Protein AF-A0A6A9UZ04-F1 (afdb_monomer_lite)

Organism: NCBI:txid2656650

Foldseek 3Di:
DDDVVNLVVLLVVLQVLQQVLAFDFQPQDFFDDDDLLCLLVLLLCVCVCVVRVQVSVLVVSQVSSQVPGDPQKGWDAPVVDPQRIAIDGPVDPGAQATEREAEAALLDPARQDFLFFDLVVCVPHNYKYKYFYWAALLNRGGTITTNGIDIGGSNLLNLLLLVLFPDPPQKAKAADDPPVVPDPVPGDRGIWMKGFDCVQADVVVVVVRVVVSVPDPDDDRRNDPVNNVVNVVSVVHGPIDTDPSRRRSRRSPRPRSVVVSVVQQQDDRLRRGSVVVSQLSVLCVDPDPVSNVVSSVVSSVSVVVVCVVDDDPPPPDPDPDDD

Secondary structure (DSSP, 8-state):
---HHHHHHHHHHHHHHHHTTTT-B-TT--B----GGGHHHHHHHGGGGHHHHHHHHHHHHHHHHHHTPPTT-EEEE-TTSSSSEEEE-TT-S---EEEEEEEEETTSSS---B--B-HHHHTT-EEEEEEEEEEETTSSSBSEEEEEEEEEEHHHHHHHHHHHH-BTTTEEEEPPP--TTS-GGG---B-EEEEE-GGGS-HHHHHHHHHHHHT-S----TTSHHHHHHHHHHHHHS-EEE-TTTTBGGGS--HHHHHHHHHHHHSEETTEEHHHHHHHHHHHTSS-HHHHHHHHHHHHHHHHHHHHHS-------------

Sequence (323 aa):
MPTNDDYLAELARASEVLQDLAGEDVDAIDVKSVETEEAPFLAKIVSKLSPMVGNLMEQRVVSILDEEAEDGFSWHRQDPGFPDAILKHPDATGTHTGYEIKAWYVLSTEITGRFKESQHLLADKNINVVIVAWCMSHMIFGKPKILGVLTVSGQELAASRDSHYHNPPEYLIVEPQDTSARTANLQQSNVNGYKLQEADSDAALLARIRAEHAALTSRPDPYSAAAQAEALDLMNRLVYRLDTNFAKIDRVVNADVEAFKSQILSSTYLGKTISQWKTLFADLNGSNEAKRQRAEAVIKDLYGNMLVEEPRTAVSAESEGAL

Radius of gyration: 23.76 Å; chains: 1; bounding box: 46×64×83 Å

pLDDT: mean 89.87, std 11.79, range [35.44, 98.31]

Structure (mmCIF, N/CA/C/O backbone):
data_AF-A0A6A9UZ04-F1
#
_entry.id   AF-A0A6A9UZ04-F1
#
loop_
_atom_site.group_PDB
_atom_site.id
_atom_site.type_symbol
_atom_site.label_atom_id
_atom_site.label_alt_id
_atom_site.label_comp_id
_atom_site.label_asym_id
_atom_site.label_entity_id
_atom_site.label_seq_id
_atom_site.pdbx_PDB_ins_code
_atom_site.Cartn_x
_atom_site.Cartn_y
_atom_site.Cartn_z
_atom_site.occupancy
_atom_site.B_iso_or_equiv
_atom_site.auth_seq_id
_atom_site.auth_comp_id
_atom_site.auth_asym_id
_atom_site.auth_atom_id
_atom_site.pdbx_PDB_model_num
ATOM 1 N N . MET A 1 1 ? -1.764 -34.308 0.658 1.00 80.81 1 MET A N 1
ATOM 2 C CA . MET A 1 1 ? -1.139 -33.340 -0.277 1.00 80.81 1 MET A CA 1
ATOM 3 C C . MET A 1 1 ? -2.248 -32.538 -0.942 1.00 80.81 1 MET A C 1
ATOM 5 O O . MET A 1 1 ? -2.904 -33.095 -1.819 1.00 80.81 1 MET A O 1
ATOM 9 N N . PRO A 1 2 ? -2.500 -31.303 -0.482 1.00 87.06 2 PRO A N 1
ATOM 10 C CA . PRO A 1 2 ? -3.496 -30.414 -1.078 1.00 87.06 2 PRO A CA 1
ATOM 11 C C . PRO A 1 2 ? -3.123 -30.047 -2.519 1.00 87.06 2 PRO A C 1
ATOM 13 O O . PRO A 1 2 ? -1.945 -29.998 -2.887 1.00 87.06 2 PRO A O 1
ATOM 16 N N . THR A 1 3 ? -4.139 -29.813 -3.336 1.00 91.12 3 THR A N 1
ATOM 17 C CA . THR A 1 3 ? -4.045 -29.298 -4.702 1.00 91.12 3 THR A CA 1
ATOM 18 C C . THR A 1 3 ? -3.977 -27.769 -4.700 1.00 91.12 3 THR A C 1
ATOM 20 O O . THR A 1 3 ? -4.246 -27.125 -3.688 1.00 91.12 3 THR A O 1
ATOM 23 N N . ASN A 1 4 ? -3.630 -27.158 -5.838 1.00 90.69 4 ASN A N 1
ATOM 24 C CA . ASN A 1 4 ? -3.687 -25.698 -5.969 1.00 90.69 4 ASN A CA 1
ATOM 25 C C . ASN A 1 4 ? -5.113 -25.156 -5.763 1.00 90.69 4 ASN A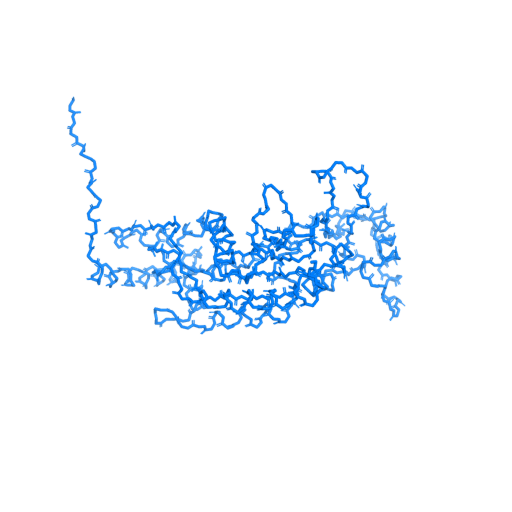 C 1
ATOM 27 O O . ASN A 1 4 ? -5.273 -24.077 -5.203 1.00 90.69 4 ASN A O 1
ATOM 31 N N . ASP A 1 5 ? -6.131 -25.919 -6.164 1.00 93.75 5 ASP A N 1
ATOM 32 C CA . ASP A 1 5 ? -7.533 -25.536 -5.985 1.00 93.75 5 ASP A CA 1
ATOM 33 C C . ASP A 1 5 ? -7.914 -25.501 -4.498 1.00 93.75 5 ASP A C 1
ATOM 35 O O . ASP A 1 5 ? -8.610 -24.580 -4.080 1.00 93.75 5 ASP A O 1
ATOM 39 N N . ASP A 1 6 ? -7.381 -26.420 -3.683 1.00 94.44 6 ASP A N 1
ATOM 40 C CA . ASP A 1 6 ? -7.583 -26.406 -2.225 1.00 94.44 6 ASP A CA 1
ATOM 41 C C . ASP A 1 6 ? -6.959 -25.148 -1.593 1.00 94.44 6 ASP A C 1
ATOM 43 O O . ASP A 1 6 ? -7.581 -24.479 -0.772 1.00 94.44 6 ASP A O 1
ATOM 47 N N . TYR A 1 7 ? -5.752 -24.760 -2.028 1.00 95.06 7 TYR A N 1
ATOM 48 C CA . TYR A 1 7 ? -5.120 -23.515 -1.573 1.00 95.06 7 TYR A CA 1
ATOM 49 C C . TYR A 1 7 ? -5.904 -22.264 -1.990 1.00 95.06 7 TYR A C 1
ATOM 51 O O . TYR A 1 7 ? -5.970 -21.305 -1.224 1.00 95.06 7 TYR A O 1
ATOM 59 N N . LEU A 1 8 ? -6.466 -22.245 -3.201 1.00 95.44 8 LEU A N 1
ATOM 60 C CA . LEU A 1 8 ? -7.282 -21.130 -3.684 1.00 95.44 8 LEU A CA 1
ATOM 61 C C . LEU A 1 8 ? -8.622 -21.042 -2.945 1.00 95.44 8 LEU A C 1
ATOM 63 O O . LEU A 1 8 ? -9.076 -19.935 -2.658 1.00 95.44 8 LEU A O 1
ATOM 67 N N . ALA A 1 9 ? -9.231 -22.183 -2.613 1.00 96.31 9 ALA A N 1
ATOM 68 C CA . ALA A 1 9 ? -10.453 -22.241 -1.820 1.00 96.31 9 ALA A CA 1
ATOM 69 C C . ALA A 1 9 ? -10.227 -21.676 -0.410 1.00 96.31 9 ALA A C 1
ATOM 71 O O . ALA A 1 9 ? -10.973 -20.798 0.024 1.00 96.31 9 ALA A O 1
ATOM 72 N N . GLU A 1 10 ? -9.151 -22.095 0.258 1.00 96.69 10 GLU A N 1
ATOM 73 C CA . GLU A 1 10 ? -8.787 -21.574 1.578 1.00 96.69 10 GLU A CA 1
ATOM 74 C C . GLU A 1 10 ? -8.412 -20.085 1.524 1.00 96.69 10 GLU A C 1
ATOM 76 O O . GLU A 1 10 ? -8.798 -19.314 2.399 1.00 96.69 10 GLU A O 1
ATOM 81 N N . LEU A 1 11 ? -7.726 -19.635 0.465 1.00 96.44 11 LEU A N 1
ATOM 82 C CA . LEU A 1 11 ? -7.449 -18.212 0.254 1.00 96.44 11 LEU A CA 1
ATOM 83 C C . LEU A 1 11 ? -8.751 -17.403 0.119 1.00 96.44 11 LEU A C 1
ATOM 85 O O . LEU A 1 11 ? -8.873 -16.346 0.736 1.00 96.44 11 LEU A O 1
ATOM 89 N N . ALA A 1 12 ? -9.728 -17.892 -0.650 1.00 96.00 12 ALA A N 1
ATOM 90 C CA . ALA A 1 12 ? -11.022 -17.233 -0.822 1.00 96.00 12 ALA A CA 1
ATOM 91 C C . ALA A 1 12 ? -11.810 -17.163 0.495 1.00 96.00 12 ALA A C 1
ATOM 93 O O . ALA A 1 12 ? -12.264 -16.085 0.873 1.00 96.00 12 ALA A O 1
ATOM 94 N N . ARG A 1 13 ? -11.886 -18.275 1.234 1.00 97.06 13 ARG A N 1
ATOM 95 C CA . ARG A 1 13 ? -12.528 -18.341 2.555 1.00 97.06 13 ARG A CA 1
ATOM 96 C C . ARG A 1 13 ? -11.872 -17.381 3.550 1.00 97.06 13 ARG A C 1
ATOM 98 O O . ARG A 1 13 ? -12.554 -16.610 4.217 1.00 97.06 13 ARG A O 1
ATOM 105 N N . ALA A 1 14 ? -10.541 -17.359 3.592 1.00 97.31 14 ALA A N 1
ATOM 106 C CA . ALA A 1 14 ? -9.785 -16.405 4.393 1.00 97.31 14 ALA A CA 1
ATOM 107 C C . ALA A 1 14 ? -10.096 -14.945 4.014 1.00 97.31 14 ALA A C 1
ATOM 109 O O . ALA A 1 14 ? -10.150 -14.085 4.887 1.00 97.31 14 ALA A O 1
ATOM 110 N N . SER A 1 15 ? -10.343 -14.642 2.733 1.00 96.88 15 SER A N 1
ATOM 111 C CA . SER A 1 15 ? -10.744 -13.290 2.320 1.00 96.88 15 SER A CA 1
ATOM 112 C C . SER A 1 15 ? -12.098 -12.882 2.909 1.00 96.88 15 SER A C 1
ATOM 114 O O . SER A 1 15 ? -12.247 -11.728 3.306 1.00 96.88 15 SER A O 1
ATOM 116 N N . GLU A 1 16 ? -13.057 -13.807 3.006 1.00 96.25 16 GLU A N 1
ATOM 117 C CA . GLU A 1 16 ? -14.360 -13.563 3.643 1.00 96.25 16 GLU A CA 1
ATOM 118 C C . GLU A 1 16 ? -14.192 -13.266 5.140 1.00 96.25 16 GLU A C 1
ATOM 120 O O . GLU A 1 16 ? -14.667 -12.235 5.611 1.00 96.25 16 GLU A O 1
ATOM 125 N N . VAL A 1 17 ? -13.401 -14.079 5.853 1.00 96.31 17 VAL A N 1
ATOM 126 C CA . VAL A 1 17 ? -13.060 -13.848 7.271 1.00 96.31 17 VAL A CA 1
ATOM 127 C C . VAL A 1 17 ? -12.461 -12.453 7.482 1.00 96.31 17 VAL A C 1
ATOM 129 O O . VAL A 1 17 ? -12.817 -11.741 8.419 1.00 96.31 17 VAL A O 1
ATOM 132 N N . LEU A 1 18 ? -11.560 -12.019 6.596 1.00 96.69 18 LEU A N 1
ATOM 133 C CA . LEU A 1 18 ? -10.939 -10.697 6.698 1.00 96.69 18 LEU A CA 1
ATOM 134 C C . LEU A 1 18 ? -11.913 -9.547 6.428 1.00 96.69 18 LEU A C 1
ATOM 136 O O . LEU A 1 18 ? -11.741 -8.467 6.996 1.00 96.69 18 LEU A O 1
ATOM 140 N N . GLN A 1 19 ? -12.910 -9.741 5.565 1.00 94.88 19 GLN A N 1
ATOM 141 C CA . GLN A 1 19 ? -13.932 -8.725 5.297 1.00 94.88 19 GLN A CA 1
ATOM 142 C C . GLN A 1 19 ? -14.813 -8.472 6.526 1.00 94.88 19 GLN A C 1
ATOM 144 O O . GLN A 1 19 ? -15.187 -7.320 6.773 1.00 94.88 19 GLN A O 1
ATOM 149 N N . ASP A 1 20 ? -15.056 -9.504 7.335 1.00 94.31 20 ASP A N 1
ATOM 150 C CA . ASP A 1 20 ? -15.861 -9.423 8.558 1.00 94.31 20 ASP A CA 1
ATOM 151 C C . ASP A 1 20 ? -15.187 -8.626 9.690 1.00 94.31 20 ASP A C 1
ATOM 153 O O . ASP A 1 20 ? -15.858 -8.193 10.625 1.00 94.31 20 ASP A O 1
ATOM 157 N N . LEU A 1 21 ? -13.891 -8.305 9.567 1.00 93.69 21 LEU A N 1
ATOM 158 C CA . LEU A 1 21 ? -13.176 -7.443 10.521 1.00 93.69 21 LEU A CA 1
ATOM 159 C C . LEU A 1 21 ? -13.656 -5.984 10.512 1.00 93.69 21 LEU A C 1
ATOM 161 O O . LEU A 1 21 ? -13.283 -5.190 11.382 1.00 93.69 21 LEU A O 1
ATOM 165 N N . ALA A 1 22 ? -14.443 -5.580 9.513 1.00 94.00 22 ALA A N 1
ATOM 166 C CA . ALA A 1 22 ? -14.974 -4.229 9.429 1.00 94.00 22 ALA A CA 1
ATOM 167 C C . ALA A 1 22 ? -15.846 -3.888 10.653 1.00 94.00 22 ALA A C 1
ATOM 169 O O . ALA A 1 22 ? -16.863 -4.515 10.925 1.00 94.00 22 ALA A O 1
ATOM 170 N N . GLY A 1 23 ? -15.477 -2.824 11.368 1.00 89.81 23 GLY A N 1
ATOM 171 C CA . GLY A 1 23 ? -16.166 -2.361 12.573 1.00 89.81 23 GLY A CA 1
ATOM 172 C C . GLY A 1 23 ? -15.542 -2.844 13.882 1.00 89.81 23 GLY A C 1
ATOM 173 O O . GLY A 1 23 ? -15.882 -2.288 14.934 1.00 89.81 23 GLY A O 1
ATOM 174 N N . GLU A 1 24 ? -14.612 -3.800 13.834 1.00 92.56 24 GLU A N 1
ATOM 175 C CA . GLU A 1 24 ? -13.899 -4.271 15.018 1.00 92.56 24 GLU A CA 1
ATOM 176 C C . GLU A 1 24 ? -12.918 -3.236 15.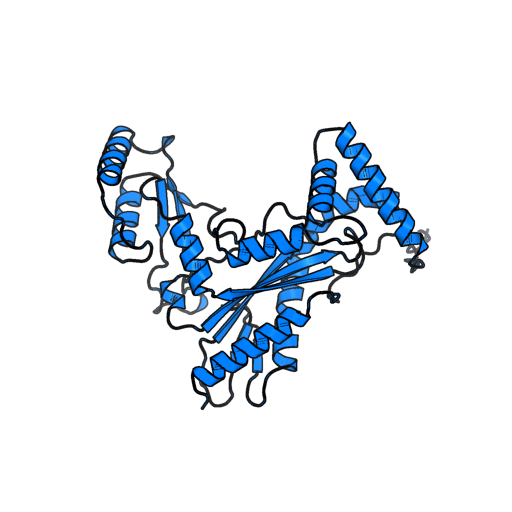570 1.00 92.56 24 GLU A C 1
ATOM 178 O O . GLU A 1 24 ? -12.294 -2.458 14.838 1.00 92.56 24 GLU A O 1
ATOM 183 N N . ASP A 1 25 ? -12.738 -3.279 16.888 1.00 88.62 25 ASP A N 1
ATOM 184 C CA . ASP A 1 25 ? -11.660 -2.570 17.558 1.00 88.62 25 ASP A CA 1
ATOM 185 C C . ASP A 1 25 ? -10.405 -3.452 17.596 1.00 88.62 25 ASP A C 1
ATOM 187 O O . ASP A 1 25 ? -10.443 -4.642 17.929 1.00 88.62 25 ASP A O 1
ATOM 191 N N . VAL A 1 26 ? -9.263 -2.844 17.297 1.00 83.12 26 VAL A N 1
ATOM 192 C CA . VAL A 1 26 ? -7.952 -3.474 17.411 1.00 83.12 26 VAL A CA 1
ATOM 193 C C . VAL A 1 26 ? -7.431 -3.203 18.811 1.00 83.12 26 VAL A C 1
ATOM 195 O O . VAL A 1 26 ? -7.099 -2.066 19.156 1.00 83.12 26 VAL A O 1
ATOM 198 N N . ASP A 1 27 ? -7.334 -4.255 19.620 1.00 79.31 27 ASP A N 1
ATOM 199 C CA . ASP A 1 27 ? -6.784 -4.172 20.974 1.00 79.31 27 ASP A CA 1
ATOM 200 C C . ASP A 1 27 ? -5.251 -4.070 20.937 1.00 79.31 27 ASP A C 1
ATOM 202 O O . ASP A 1 27 ? -4.517 -5.004 21.241 1.00 79.31 27 ASP A O 1
ATOM 206 N N . ALA A 1 28 ? -4.779 -2.928 20.446 1.00 72.12 28 ALA A N 1
ATOM 207 C CA . ALA A 1 28 ? -3.378 -2.625 20.190 1.00 72.12 28 ALA A CA 1
ATOM 208 C C . ALA A 1 28 ? -2.882 -1.520 21.125 1.00 72.12 28 ALA A C 1
ATOM 210 O O . ALA A 1 28 ? -1.922 -1.688 21.874 1.00 72.12 28 ALA A O 1
ATOM 211 N N . ILE A 1 29 ? -3.542 -0.365 21.059 1.00 82.06 29 ILE A N 1
ATOM 212 C CA . ILE A 1 29 ? -3.210 0.842 21.811 1.00 82.06 29 ILE A CA 1
ATOM 213 C C . ILE A 1 29 ? -4.530 1.483 22.213 1.00 82.06 29 ILE A C 1
ATOM 215 O O . ILE A 1 29 ? -5.438 1.574 21.395 1.00 82.06 29 ILE A O 1
ATOM 219 N N . ASP A 1 30 ? -4.619 1.962 23.446 1.00 86.50 30 ASP A N 1
ATOM 220 C CA . ASP A 1 30 ? -5.710 2.824 23.884 1.00 86.50 30 ASP A CA 1
ATOM 221 C C . ASP A 1 30 ? -5.141 4.208 24.199 1.00 86.50 30 ASP A C 1
ATOM 223 O O . ASP A 1 30 ? -4.383 4.394 25.157 1.00 86.50 30 ASP A O 1
ATOM 227 N N . VAL A 1 31 ? -5.456 5.178 23.342 1.00 82.69 31 VAL A N 1
ATOM 228 C CA . VAL A 1 31 ? -5.086 6.572 23.565 1.00 82.69 31 VAL A CA 1
ATOM 229 C C . VAL A 1 31 ? -6.134 7.179 24.477 1.00 82.69 31 VAL A C 1
ATOM 231 O O . VAL A 1 31 ? -7.217 7.559 24.040 1.00 82.69 31 VAL A O 1
ATOM 234 N N . LYS A 1 32 ? -5.779 7.324 25.747 1.00 80.31 32 LYS A N 1
ATOM 235 C CA . LYS A 1 32 ? -6.577 8.078 26.707 1.00 80.31 32 LYS A CA 1
ATOM 236 C C . LYS A 1 32 ? -6.182 9.545 26.623 1.00 80.31 32 LYS A C 1
ATOM 238 O O . LYS A 1 32 ? -5.000 9.865 26.713 1.00 80.31 32 LYS A O 1
ATOM 243 N N . SER A 1 33 ? -7.149 10.444 26.512 1.00 68.25 33 SER A N 1
ATOM 244 C CA . SER A 1 33 ? -6.922 11.840 26.887 1.00 68.25 33 SER A CA 1
ATOM 245 C C . SER A 1 33 ? -8.085 12.351 27.718 1.00 68.25 33 SER A C 1
ATOM 247 O O . SER A 1 33 ? -9.239 11.959 27.543 1.00 68.25 33 SER A O 1
ATOM 249 N N . VAL A 1 34 ? -7.732 13.161 28.704 1.00 64.88 34 VAL A N 1
ATOM 250 C CA . VAL A 1 34 ? -8.592 13.517 29.832 1.00 64.88 34 VAL A CA 1
ATOM 251 C C . VAL A 1 34 ? -9.073 14.968 29.768 1.00 64.88 34 VAL A C 1
ATOM 253 O O . VAL A 1 34 ? -10.045 15.306 30.449 1.00 64.88 34 VAL A O 1
ATOM 256 N N . GLU A 1 35 ? -8.458 15.790 28.907 1.00 79.88 35 GLU A N 1
ATOM 257 C CA . GLU A 1 35 ? -8.720 17.225 28.786 1.00 79.88 35 GLU A CA 1
ATOM 258 C C . GLU A 1 35 ? -9.046 17.631 27.339 1.00 79.88 35 GLU A C 1
ATOM 260 O O . GLU A 1 35 ? -8.238 17.481 26.423 1.00 79.88 35 GLU A O 1
ATOM 265 N N . THR A 1 36 ? -10.221 18.237 27.136 1.00 82.06 36 THR A N 1
ATOM 266 C CA . THR A 1 36 ? -10.717 18.704 25.825 1.00 82.06 36 THR A CA 1
ATOM 267 C C . THR A 1 36 ? -9.757 19.660 25.112 1.00 82.06 36 THR A C 1
ATOM 269 O O . THR A 1 36 ? -9.703 19.709 23.882 1.00 82.06 36 THR A O 1
ATOM 272 N N . GLU A 1 37 ? -8.971 20.418 25.874 1.00 84.38 37 GLU A N 1
ATOM 273 C CA . GLU A 1 37 ? -7.999 21.376 25.345 1.00 84.38 37 GLU A CA 1
ATOM 274 C C . GLU A 1 37 ? -6.827 20.708 24.604 1.00 84.38 37 GLU A C 1
ATOM 276 O O . GLU A 1 37 ? -6.222 21.331 23.731 1.00 84.38 37 GLU A O 1
ATOM 281 N N . GLU A 1 38 ? -6.546 19.430 24.873 1.00 84.44 38 GLU A N 1
ATOM 282 C CA . GLU A 1 38 ? -5.491 18.663 24.199 1.00 84.44 38 GLU A CA 1
ATOM 283 C C . GLU A 1 38 ? -5.929 18.111 22.836 1.00 84.44 38 GLU A C 1
ATOM 285 O O . GLU A 1 38 ? -5.081 17.779 22.001 1.00 84.44 38 GLU A O 1
ATOM 290 N N . ALA A 1 39 ? -7.237 18.035 22.571 1.00 85.62 39 ALA A N 1
ATOM 291 C CA . ALA A 1 39 ? -7.782 17.374 21.386 1.00 85.62 39 ALA A CA 1
ATOM 292 C C . ALA A 1 39 ? -7.213 17.919 20.059 1.00 85.62 39 ALA A C 1
ATOM 294 O O . ALA A 1 39 ? -6.806 17.117 19.211 1.00 85.62 39 ALA A O 1
ATOM 295 N N . PRO A 1 40 ? -7.073 19.250 19.860 1.00 86.69 40 PRO A N 1
ATOM 296 C CA . PRO A 1 40 ? -6.422 19.778 18.665 1.00 86.69 40 PRO A CA 1
ATOM 297 C C . PRO A 1 40 ? -4.950 19.382 18.536 1.00 86.69 40 PRO A C 1
ATOM 299 O O . PRO A 1 40 ? -4.459 19.207 17.425 1.00 86.69 40 PRO A O 1
ATOM 302 N N . PHE A 1 41 ? -4.216 19.259 19.641 1.00 88.12 41 PHE A N 1
ATOM 303 C CA . PHE A 1 41 ? -2.823 18.823 19.594 1.00 88.12 41 PHE A CA 1
ATOM 304 C C . PHE A 1 41 ? -2.733 17.345 19.207 1.00 88.12 41 PHE A C 1
ATOM 306 O O . PHE A 1 41 ? -2.003 17.003 18.274 1.00 88.12 41 PHE A O 1
ATOM 313 N N . LEU A 1 42 ? -3.527 16.488 19.853 1.00 87.38 42 LEU A N 1
ATOM 314 C CA . LEU A 1 42 ? -3.577 15.055 19.565 1.00 87.38 42 LEU A CA 1
ATOM 315 C C . LEU A 1 42 ? -3.962 14.783 18.109 1.00 87.38 42 LEU A C 1
ATOM 317 O O . LEU A 1 42 ? -3.289 14.008 17.434 1.00 87.38 42 LEU A O 1
ATOM 321 N N . ALA A 1 43 ? -4.951 15.501 17.571 1.00 88.12 43 ALA A N 1
ATOM 322 C CA . ALA A 1 43 ? -5.352 15.390 16.168 1.00 88.12 43 ALA A CA 1
ATOM 323 C C . ALA A 1 43 ? -4.203 15.674 15.180 1.00 88.12 43 ALA A C 1
ATOM 325 O O . ALA A 1 43 ? -4.151 15.085 14.100 1.00 88.12 43 ALA A O 1
ATOM 326 N N . LYS A 1 44 ? -3.246 16.541 15.546 1.00 88.12 44 LYS A N 1
ATOM 327 C CA . LYS A 1 44 ? -2.061 16.839 14.720 1.00 88.12 44 LYS A CA 1
ATOM 328 C C . LYS A 1 44 ? -1.006 15.734 14.768 1.00 88.12 44 LYS A C 1
ATOM 330 O O . LYS A 1 44 ? -0.199 15.635 13.845 1.00 88.12 44 LYS A O 1
ATOM 335 N N . ILE A 1 45 ? -0.974 14.922 15.828 1.00 89.31 45 ILE A N 1
ATOM 336 C CA . ILE A 1 45 ? 0.092 13.932 16.052 1.00 89.31 45 ILE A CA 1
ATOM 337 C C . ILE A 1 45 ? -0.367 12.473 16.000 1.00 89.31 45 ILE A C 1
ATOM 339 O O . ILE A 1 45 ? 0.489 11.603 15.885 1.00 89.31 45 ILE A O 1
ATOM 343 N N . VAL A 1 46 ? -1.671 12.193 16.034 1.00 88.75 46 VAL A N 1
ATOM 344 C CA . VAL A 1 46 ? -2.237 10.831 16.096 1.00 88.75 46 VAL A CA 1
ATOM 345 C C . VAL A 1 46 ? -1.750 9.924 14.961 1.00 88.75 46 VAL A C 1
ATOM 347 O O . VAL A 1 46 ? -1.478 8.747 15.174 1.00 88.75 46 VAL A O 1
ATOM 350 N N . SER A 1 47 ? -1.510 10.475 13.766 1.00 88.75 47 SER A N 1
ATOM 351 C CA . SER A 1 47 ? -0.997 9.713 12.619 1.00 88.75 47 SER A CA 1
ATOM 352 C C . SER A 1 47 ? 0.387 9.100 12.865 1.00 88.75 47 SER A C 1
ATOM 354 O O . SER A 1 47 ? 0.747 8.123 12.205 1.00 88.75 47 SER A O 1
ATOM 356 N N . LYS A 1 48 ? 1.155 9.613 13.837 1.00 90.31 48 LYS A N 1
ATOM 357 C CA . 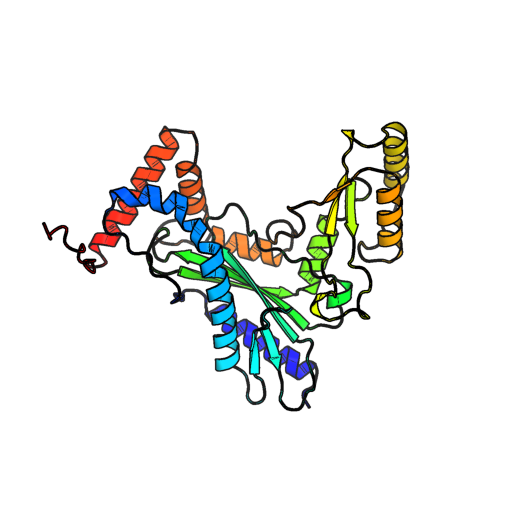LYS A 1 48 ? 2.455 9.055 14.242 1.00 90.31 48 LYS A CA 1
ATOM 358 C C . LYS A 1 48 ? 2.341 7.667 14.880 1.00 90.31 48 LYS A C 1
ATOM 360 O O . LYS A 1 48 ? 3.353 6.983 14.967 1.00 90.31 48 LYS A O 1
ATOM 365 N N . LEU A 1 49 ? 1.141 7.234 15.273 1.00 89.31 49 LEU A N 1
ATOM 366 C CA . LEU A 1 49 ? 0.881 5.878 15.768 1.00 89.31 49 LEU A CA 1
ATOM 367 C C . LEU A 1 49 ? 0.876 4.825 14.651 1.00 89.31 49 LEU A C 1
ATOM 369 O O . LEU A 1 49 ? 1.002 3.636 14.935 1.00 89.31 49 LEU A O 1
ATOM 373 N N . SER A 1 50 ? 0.774 5.246 13.384 1.00 90.62 50 SER A N 1
ATOM 374 C CA . SER A 1 50 ? 0.582 4.333 12.250 1.00 90.62 50 SER A CA 1
ATOM 375 C C . SER A 1 50 ? 1.615 3.210 12.130 1.00 90.62 50 SER A C 1
ATOM 377 O O . SER A 1 50 ? 1.190 2.098 11.843 1.00 90.62 50 SER A O 1
ATOM 379 N N . PRO A 1 51 ? 2.929 3.420 12.362 1.00 90.31 51 PRO A N 1
ATOM 380 C CA . PRO A 1 51 ? 3.891 2.320 12.301 1.00 90.31 51 PRO A CA 1
ATOM 381 C C . PRO A 1 51 ? 3.616 1.222 13.337 1.00 90.31 51 PRO A C 1
ATOM 383 O O . PRO A 1 51 ? 3.718 0.044 13.026 1.00 90.31 51 PRO A O 1
ATOM 386 N N . MET A 1 52 ? 3.231 1.601 14.561 1.00 91.06 52 MET A N 1
ATOM 387 C CA . MET A 1 52 ? 2.949 0.637 15.628 1.00 91.06 52 MET A CA 1
ATOM 388 C C . MET A 1 52 ? 1.623 -0.084 15.384 1.00 91.06 52 MET A C 1
ATOM 390 O O . MET A 1 52 ? 1.564 -1.306 15.480 1.00 91.06 52 MET A O 1
ATOM 394 N N . VAL A 1 53 ? 0.577 0.664 15.016 1.00 91.75 53 VAL A N 1
ATOM 395 C CA . VAL A 1 53 ? -0.730 0.081 14.680 1.00 91.75 53 VAL A CA 1
ATOM 396 C C . VAL A 1 53 ? -0.626 -0.825 13.454 1.00 91.75 53 VAL A C 1
ATOM 398 O O . VAL A 1 53 ? -1.248 -1.875 13.446 1.00 91.75 53 VAL A O 1
ATOM 401 N N . GLY A 1 54 ? 0.194 -0.469 12.459 1.00 91.75 54 GLY A N 1
ATOM 402 C CA . GLY A 1 54 ? 0.457 -1.303 11.286 1.00 91.75 54 GLY A CA 1
ATOM 403 C C . GLY A 1 54 ? 0.996 -2.681 11.659 1.00 91.75 54 GLY A C 1
ATOM 404 O O . GLY A 1 54 ? 0.359 -3.677 11.337 1.00 91.75 54 GLY A O 1
ATOM 405 N N . ASN A 1 55 ? 2.085 -2.739 12.428 1.00 91.00 55 ASN A N 1
ATOM 406 C CA . ASN A 1 55 ? 2.678 -4.013 12.852 1.00 91.00 55 ASN A CA 1
ATOM 407 C C . ASN A 1 55 ? 1.717 -4.857 13.712 1.00 91.00 55 ASN A C 1
ATOM 409 O O . ASN A 1 55 ? 1.666 -6.078 13.582 1.00 91.00 55 ASN A O 1
ATOM 413 N N . LEU A 1 56 ? 0.950 -4.215 14.602 1.00 91.81 56 LEU A N 1
ATOM 414 C CA . LEU A 1 56 ? -0.038 -4.910 15.434 1.00 91.81 56 LEU A CA 1
ATOM 415 C C . LEU A 1 56 ? -1.218 -5.427 14.600 1.00 91.81 56 LEU A C 1
ATOM 417 O O . LEU A 1 56 ? -1.721 -6.516 14.867 1.00 91.81 56 LEU A O 1
ATOM 421 N N . MET A 1 57 ? -1.626 -4.682 13.569 1.00 91.94 57 MET A N 1
ATOM 422 C CA . MET A 1 57 ? -2.638 -5.114 12.608 1.00 91.94 57 MET A CA 1
ATOM 423 C C . MET A 1 57 ? -2.159 -6.331 11.815 1.00 91.94 57 MET A C 1
ATOM 425 O O . MET A 1 57 ? -2.903 -7.296 11.700 1.00 91.94 57 MET A O 1
ATOM 429 N N . GLU A 1 58 ? -0.918 -6.313 11.315 1.00 92.75 58 GLU A N 1
ATOM 430 C CA . GLU A 1 58 ? -0.307 -7.452 10.615 1.00 92.75 58 GLU A CA 1
ATOM 431 C C . GLU A 1 58 ? -0.332 -8.711 11.486 1.00 92.75 58 GLU A C 1
ATOM 433 O O . GLU A 1 58 ? -0.807 -9.759 11.053 1.00 92.75 58 GLU A O 1
ATOM 438 N N . GLN A 1 59 ? 0.115 -8.599 12.741 1.00 92.25 59 GLN A N 1
ATOM 439 C CA . GLN A 1 59 ? 0.095 -9.714 13.684 1.00 92.25 59 GLN A CA 1
ATOM 440 C C . GLN A 1 59 ? -1.330 -10.222 13.946 1.00 92.25 59 GLN A C 1
ATOM 442 O O . GLN A 1 59 ? -1.557 -11.428 13.890 1.00 92.25 59 GLN A O 1
ATOM 447 N N . ARG A 1 60 ? -2.285 -9.320 14.210 1.00 92.31 60 ARG A N 1
ATOM 448 C CA . ARG A 1 60 ? -3.681 -9.687 14.488 1.00 92.31 60 ARG A CA 1
ATOM 449 C C . ARG A 1 60 ? -4.330 -10.387 13.301 1.00 92.31 60 ARG A C 1
ATOM 451 O O . ARG A 1 60 ? -4.979 -11.406 13.496 1.00 92.31 60 ARG A O 1
ATOM 458 N N . VAL A 1 61 ? -4.149 -9.853 12.094 1.00 94.75 61 VAL A N 1
ATOM 459 C CA . VAL A 1 61 ? -4.682 -10.449 10.864 1.00 94.75 61 VAL A CA 1
ATOM 460 C C . VAL A 1 61 ? -4.184 -11.884 10.716 1.00 94.75 61 VAL A C 1
ATOM 462 O O . VAL A 1 61 ? -4.995 -12.773 10.495 1.00 94.75 61 VAL A O 1
ATOM 465 N N . VAL A 1 62 ? -2.884 -12.139 10.910 1.00 96.31 62 VAL A N 1
ATOM 466 C CA . VAL A 1 62 ? -2.354 -13.510 10.828 1.00 96.31 62 VAL A CA 1
ATOM 467 C C . VAL A 1 62 ? -2.969 -14.420 11.892 1.00 96.31 62 VAL A C 1
ATOM 469 O O . VAL A 1 62 ? -3.329 -15.547 11.572 1.00 96.31 62 VAL A O 1
ATOM 472 N N . SER A 1 63 ? -3.104 -13.950 13.136 1.00 95.19 63 SER A N 1
ATOM 473 C CA . SER A 1 63 ? -3.718 -14.741 14.210 1.00 95.19 63 SER A CA 1
ATOM 474 C C . SER A 1 63 ? -5.162 -15.125 13.898 1.00 95.19 63 SER A C 1
ATOM 476 O O . SER A 1 63 ? -5.509 -16.287 14.051 1.00 95.19 63 SER A O 1
ATOM 478 N N . ILE A 1 64 ? -5.972 -14.187 13.405 1.00 95.50 64 ILE A N 1
ATOM 479 C CA . ILE A 1 64 ? -7.370 -14.458 13.037 1.00 95.50 64 ILE A CA 1
ATOM 480 C C . ILE A 1 64 ? -7.443 -15.465 11.889 1.00 95.50 64 ILE A C 1
ATOM 482 O O . ILE A 1 64 ? -8.243 -16.392 11.932 1.00 95.50 64 ILE A O 1
ATOM 486 N N . LEU A 1 65 ? -6.587 -15.312 10.876 1.00 97.12 65 LEU A N 1
ATOM 487 C CA . LEU A 1 65 ? -6.523 -16.266 9.773 1.00 97.12 65 LEU A CA 1
ATOM 488 C C . LEU A 1 65 ? -6.191 -17.683 10.257 1.00 97.12 65 LEU A C 1
ATOM 490 O O . LEU A 1 65 ? -6.786 -18.637 9.768 1.00 97.12 65 LEU A O 1
ATOM 494 N N . ASP A 1 66 ? -5.256 -17.822 11.200 1.00 97.38 66 ASP A N 1
ATOM 495 C CA . ASP A 1 66 ? -4.855 -19.124 11.746 1.00 97.38 66 ASP A CA 1
ATOM 496 C C . ASP A 1 66 ? -5.940 -19.737 12.642 1.00 97.38 66 ASP A C 1
ATOM 498 O O . ASP A 1 66 ? -6.211 -20.929 12.542 1.00 97.38 66 ASP A O 1
ATOM 502 N N . GLU A 1 67 ? -6.596 -18.924 13.476 1.00 96.44 67 GLU A N 1
ATOM 503 C CA . GLU A 1 67 ? -7.712 -19.350 14.333 1.00 96.44 67 GLU A CA 1
ATOM 504 C C . GLU A 1 67 ? -8.909 -19.845 13.517 1.00 96.44 67 GLU A C 1
ATOM 506 O O . GLU A 1 67 ? -9.544 -20.832 13.885 1.00 96.44 67 GLU A O 1
ATOM 511 N N . GLU A 1 68 ? -9.182 -19.184 12.395 1.00 96.31 68 GLU A N 1
ATOM 512 C CA . GLU A 1 68 ? -10.280 -19.530 11.503 1.00 96.31 68 GLU A CA 1
ATOM 513 C C . GLU A 1 68 ? -9.862 -20.516 10.407 1.00 96.31 68 GLU A C 1
ATOM 515 O O . GLU A 1 68 ? -10.681 -20.793 9.543 1.00 96.31 68 GLU A O 1
ATOM 520 N N . ALA A 1 69 ? -8.622 -21.019 10.365 1.00 96.44 69 ALA A N 1
ATOM 521 C CA . ALA A 1 69 ? -8.125 -21.885 9.288 1.00 96.44 69 ALA A CA 1
ATOM 522 C C . ALA A 1 69 ? -8.993 -23.145 9.087 1.00 96.44 69 ALA A C 1
ATOM 524 O O . ALA A 1 69 ? -9.448 -23.758 10.053 1.00 96.44 69 ALA A O 1
ATOM 525 N N . GLU A 1 70 ? -9.197 -23.574 7.834 1.00 94.62 70 GLU A N 1
ATOM 526 C CA . GLU A 1 70 ? -9.834 -24.871 7.571 1.00 94.62 70 GLU A CA 1
ATOM 527 C C . GLU A 1 70 ? -8.959 -26.031 8.088 1.00 94.62 70 GLU A C 1
ATOM 529 O O . GLU A 1 70 ? -7.727 -25.949 8.104 1.00 94.62 70 GLU A O 1
ATOM 534 N N . ASP A 1 71 ? -9.594 -27.136 8.495 1.00 92.06 71 ASP A N 1
ATOM 535 C CA . ASP A 1 71 ? -8.912 -28.326 9.006 1.00 92.06 71 ASP A CA 1
ATOM 536 C C . ASP A 1 71 ? -7.769 -28.780 8.076 1.00 92.06 71 ASP A C 1
ATOM 538 O O . ASP A 1 71 ? -7.968 -29.140 6.915 1.00 92.06 71 ASP A O 1
ATOM 542 N N . GLY A 1 72 ? -6.548 -28.818 8.617 1.00 92.25 72 GLY A N 1
ATOM 543 C CA . GLY A 1 72 ? -5.340 -29.217 7.885 1.00 92.25 72 GLY A CA 1
ATOM 544 C C . GLY A 1 72 ? -4.548 -28.052 7.286 1.00 92.25 72 GLY A C 1
ATOM 545 O O . GLY A 1 72 ? -3.391 -28.247 6.902 1.00 92.25 72 GLY A O 1
ATOM 546 N N . PHE A 1 73 ? -5.107 -26.845 7.279 1.00 96.69 73 PHE A N 1
ATOM 547 C CA . PHE A 1 73 ? -4.393 -25.615 6.969 1.00 96.69 73 PHE A CA 1
ATOM 548 C C . PHE A 1 73 ? -3.992 -24.854 8.238 1.00 96.69 73 PHE A C 1
ATOM 550 O O . PHE A 1 73 ? -4.504 -25.085 9.327 1.00 96.69 73 PHE A O 1
ATOM 557 N N . SER A 1 74 ? -2.995 -23.981 8.105 1.00 96.81 74 SER A N 1
ATOM 558 C CA . SER A 1 74 ? -2.581 -23.040 9.154 1.00 96.81 74 SER A CA 1
ATOM 559 C C . SER A 1 74 ? -1.928 -21.817 8.525 1.00 96.81 74 SER A C 1
ATOM 561 O O . SER A 1 74 ? -1.232 -21.929 7.508 1.00 96.81 74 SER A O 1
ATOM 563 N N . TRP A 1 75 ? -2.104 -20.656 9.139 1.00 97.62 75 TRP A N 1
ATOM 564 C CA . TRP A 1 75 ? -1.559 -19.388 8.673 1.00 97.62 75 TRP A CA 1
ATOM 565 C C . TRP A 1 75 ? -0.385 -18.960 9.544 1.00 97.62 75 TRP A C 1
ATOM 567 O O . TRP A 1 75 ? -0.446 -18.924 10.767 1.00 97.62 75 TRP A O 1
ATOM 577 N N . HIS A 1 76 ? 0.740 -18.640 8.906 1.00 96.06 76 HIS A N 1
ATOM 578 C CA . HIS A 1 76 ? 1.987 -18.340 9.607 1.00 96.06 76 HIS A CA 1
ATOM 579 C C . HIS A 1 76 ? 2.481 -16.950 9.243 1.00 96.06 76 HIS A C 1
ATOM 581 O O . HIS A 1 76 ? 2.546 -16.603 8.066 1.00 96.06 76 HIS A O 1
ATOM 587 N N . ARG A 1 77 ? 2.915 -16.181 10.243 1.00 95.44 77 ARG A N 1
ATOM 588 C CA . ARG A 1 77 ? 3.564 -14.885 10.014 1.00 95.44 77 ARG A CA 1
ATOM 589 C C . ARG A 1 77 ? 4.972 -15.104 9.462 1.00 95.44 77 ARG A C 1
ATOM 591 O O . ARG A 1 77 ? 5.699 -15.961 9.968 1.00 95.44 77 ARG A O 1
ATOM 598 N N . GLN A 1 78 ? 5.381 -14.308 8.477 1.00 91.31 78 GLN A N 1
ATOM 599 C CA . GLN A 1 78 ? 6.761 -14.271 7.991 1.00 91.31 78 GLN A CA 1
ATOM 600 C C . GLN A 1 78 ? 7.435 -12.960 8.406 1.00 91.31 78 GLN A C 1
ATOM 602 O O . GLN A 1 78 ? 7.042 -11.887 7.969 1.00 91.31 78 GLN A O 1
ATOM 607 N N . ASP A 1 79 ? 8.459 -13.040 9.261 1.00 83.75 79 ASP A N 1
ATOM 608 C CA . ASP A 1 79 ? 9.248 -11.879 9.691 1.00 83.75 79 ASP A CA 1
ATOM 609 C C . ASP A 1 79 ? 10.693 -12.301 10.043 1.00 83.75 79 ASP A C 1
ATOM 611 O O . ASP A 1 79 ? 10.892 -13.004 11.040 1.00 83.75 79 ASP A O 1
ATOM 615 N N . PRO A 1 80 ? 11.712 -11.930 9.241 1.00 81.88 80 PRO A N 1
ATOM 616 C CA . PRO A 1 80 ? 11.597 -11.265 7.942 1.00 81.88 80 PRO A CA 1
ATOM 617 C C . PRO A 1 80 ? 11.099 -12.240 6.858 1.00 81.88 80 PRO A C 1
ATOM 619 O O . PRO A 1 80 ? 11.545 -13.387 6.803 1.00 81.88 80 PRO A O 1
ATOM 622 N N . GLY A 1 81 ? 10.230 -11.791 5.951 1.00 86.19 81 GLY A N 1
ATOM 623 C CA . GLY A 1 81 ? 9.827 -12.573 4.779 1.00 86.19 81 GLY A CA 1
ATOM 624 C C . GLY A 1 81 ? 8.744 -11.894 3.943 1.00 86.19 81 GLY A C 1
ATOM 625 O O . GLY A 1 81 ? 8.278 -10.818 4.293 1.00 86.19 81 GLY A O 1
ATOM 626 N N . PHE A 1 82 ? 8.390 -12.518 2.820 1.00 90.19 82 PHE A N 1
ATOM 627 C CA . PHE A 1 82 ? 7.280 -12.116 1.955 1.00 90.19 82 PHE A CA 1
ATOM 628 C C . PHE A 1 82 ? 6.529 -13.369 1.490 1.00 90.19 82 PHE A C 1
ATOM 630 O O . PHE A 1 82 ? 7.182 -14.359 1.127 1.00 90.19 82 PHE A O 1
ATOM 637 N N . PRO A 1 83 ? 5.187 -13.357 1.450 1.00 94.88 83 PRO A N 1
ATOM 638 C CA . PRO A 1 83 ? 4.276 -12.334 2.000 1.00 94.88 83 PRO A CA 1
ATOM 639 C C . PRO A 1 83 ? 4.265 -12.285 3.542 1.00 94.88 83 PRO A C 1
ATOM 641 O O . PRO A 1 83 ? 4.762 -13.216 4.174 1.00 94.88 83 PRO A O 1
ATOM 644 N N . ASP A 1 84 ? 3.645 -11.267 4.143 1.00 95.75 84 ASP A N 1
ATOM 645 C CA . ASP A 1 84 ? 3.487 -11.146 5.609 1.00 95.75 84 ASP A CA 1
ATOM 646 C C . ASP A 1 84 ? 2.817 -12.375 6.274 1.00 95.75 84 ASP A C 1
ATOM 648 O O . ASP A 1 84 ? 3.226 -12.792 7.364 1.00 95.75 84 ASP A O 1
ATOM 652 N N . ALA A 1 85 ? 1.825 -12.992 5.619 1.00 97.06 85 ALA A N 1
ATOM 653 C CA . ALA A 1 85 ? 1.146 -14.213 6.064 1.00 97.06 85 ALA A CA 1
ATOM 654 C C . ALA A 1 85 ? 1.204 -15.314 4.995 1.00 97.06 85 ALA A C 1
ATOM 656 O O . ALA A 1 85 ? 0.841 -15.082 3.842 1.00 97.06 85 ALA A O 1
ATOM 657 N N . ILE A 1 86 ? 1.623 -16.526 5.370 1.00 97.00 86 ILE A N 1
ATOM 658 C CA . ILE A 1 86 ? 1.776 -17.671 4.460 1.00 97.00 86 ILE A CA 1
ATOM 659 C C . ILE A 1 86 ? 0.922 -18.868 4.899 1.00 97.00 86 ILE A C 1
ATOM 661 O O . ILE A 1 86 ? 0.926 -19.243 6.073 1.00 97.00 86 ILE A O 1
ATOM 665 N N . LEU A 1 87 ? 0.229 -19.490 3.944 1.00 97.25 87 LEU A N 1
ATOM 666 C CA . LEU A 1 87 ? -0.683 -20.611 4.176 1.00 97.25 87 LEU A CA 1
ATOM 667 C C . LEU A 1 87 ? 0.024 -21.970 4.097 1.00 97.25 87 LEU A C 1
ATOM 669 O O . LEU A 1 87 ? 0.424 -22.406 3.021 1.00 97.25 87 LEU A O 1
ATOM 673 N N . LYS A 1 88 ? 0.139 -22.698 5.204 1.00 95.75 88 LYS A N 1
ATOM 674 C CA . LYS A 1 88 ? 0.836 -23.991 5.264 1.00 95.75 88 LYS A CA 1
ATOM 675 C C . LYS A 1 88 ? -0.123 -25.167 5.394 1.00 95.75 88 LYS A C 1
ATOM 677 O O . LYS A 1 88 ? -1.179 -25.055 6.003 1.00 95.75 88 LYS A O 1
ATOM 682 N N . HIS A 1 89 ? 0.322 -26.317 4.892 1.00 94.12 89 HIS A N 1
ATOM 683 C CA . HIS A 1 89 ? -0.304 -27.619 5.113 1.00 94.12 89 HIS A CA 1
ATOM 684 C C . HIS A 1 89 ? 0.780 -28.620 5.567 1.00 94.12 89 HIS A C 1
ATOM 686 O O . HIS A 1 89 ? 1.854 -28.622 4.959 1.00 94.12 89 HIS A O 1
ATOM 692 N N . PRO A 1 90 ? 0.546 -29.484 6.577 1.00 89.56 90 PRO A N 1
ATOM 693 C CA . PRO A 1 90 ? 1.561 -30.391 7.137 1.00 89.56 90 PRO A CA 1
ATOM 694 C C . PRO A 1 90 ? 2.248 -31.304 6.115 1.00 89.56 90 PRO A C 1
ATOM 696 O O . PRO A 1 90 ? 3.449 -31.547 6.203 1.00 89.56 90 PRO A O 1
ATOM 699 N N . ASP A 1 91 ? 1.492 -31.786 5.128 1.00 86.69 91 ASP A N 1
ATOM 700 C CA . ASP A 1 91 ? 2.020 -32.666 4.076 1.00 86.69 91 ASP A CA 1
ATOM 701 C C . ASP A 1 91 ? 2.823 -31.940 2.981 1.00 86.69 91 ASP A C 1
ATOM 703 O O . ASP A 1 91 ? 3.387 -32.605 2.115 1.00 86.69 91 ASP A O 1
ATOM 707 N N . ALA A 1 92 ? 2.852 -30.603 2.961 1.00 84.62 92 ALA A N 1
ATOM 708 C CA . ALA A 1 92 ? 3.493 -29.821 1.906 1.00 84.62 92 ALA A CA 1
ATOM 709 C C . ALA A 1 92 ? 4.823 -29.219 2.385 1.00 84.62 92 ALA A C 1
ATOM 711 O O . ALA A 1 92 ? 4.918 -28.634 3.461 1.00 84.62 92 ALA A O 1
ATOM 712 N N . THR A 1 93 ? 5.867 -29.305 1.557 1.00 75.25 93 THR A N 1
ATOM 713 C CA . THR A 1 93 ? 7.197 -28.747 1.872 1.00 75.25 93 THR A CA 1
ATOM 714 C C . THR A 1 93 ? 7.280 -27.225 1.710 1.00 75.25 93 THR A C 1
ATOM 716 O O . THR A 1 93 ? 8.314 -26.632 2.008 1.00 75.25 93 THR A O 1
ATOM 719 N N . GLY A 1 94 ? 6.221 -26.588 1.214 1.00 77.06 94 GLY A N 1
ATOM 72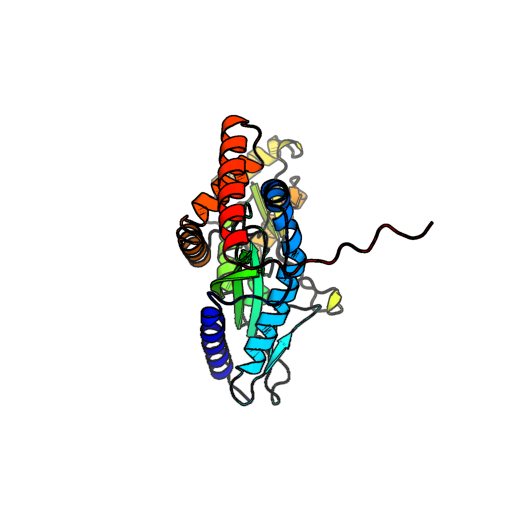0 C CA . GLY A 1 94 ? 6.138 -25.154 0.970 1.00 77.06 94 GLY A CA 1
ATOM 721 C C . GLY A 1 94 ? 4.847 -24.794 0.242 1.00 77.06 94 GLY A C 1
ATOM 722 O O . GLY A 1 94 ? 4.087 -25.669 -0.165 1.00 77.06 94 GLY A O 1
ATOM 723 N N . THR A 1 95 ? 4.611 -23.498 0.090 1.00 84.31 95 THR A N 1
ATOM 724 C CA . THR A 1 95 ? 3.448 -22.945 -0.607 1.00 84.31 95 THR A CA 1
ATOM 725 C C . THR A 1 95 ? 3.826 -21.620 -1.262 1.00 84.31 95 THR A C 1
ATOM 727 O O . THR A 1 95 ? 4.817 -20.981 -0.890 1.00 84.31 95 THR A O 1
ATOM 730 N N . HIS A 1 96 ? 3.017 -21.200 -2.221 1.00 90.44 96 HIS A N 1
ATOM 731 C CA . HIS A 1 96 ? 3.088 -19.880 -2.831 1.00 90.44 96 HIS A CA 1
ATOM 732 C C . HIS A 1 96 ? 1.808 -19.075 -2.587 1.00 90.44 96 HIS A C 1
ATOM 734 O O . HIS A 1 96 ? 1.544 -18.113 -3.298 1.00 90.44 96 HIS A O 1
ATOM 740 N N . THR A 1 97 ? 1.027 -19.470 -1.581 1.00 96.50 97 THR A N 1
ATOM 741 C CA . THR A 1 97 ? -0.266 -18.874 -1.248 1.00 96.50 97 THR A CA 1
ATOM 742 C C . THR A 1 97 ? -0.172 -18.062 0.034 1.00 96.50 97 THR A C 1
ATOM 744 O O . THR A 1 97 ? 0.297 -18.572 1.056 1.00 96.50 97 THR A O 1
ATOM 747 N N . GLY A 1 98 ? -0.619 -16.806 -0.002 1.00 97.50 98 GLY A N 1
ATOM 748 C CA . GLY A 1 98 ? -0.556 -15.947 1.173 1.00 97.50 98 GLY A CA 1
ATOM 749 C C . GLY A 1 98 ? -1.060 -14.517 0.989 1.00 97.50 98 GLY A C 1
ATOM 750 O O . GLY A 1 98 ? -1.547 -14.140 -0.078 1.00 97.50 98 GLY A O 1
ATOM 751 N N . TYR A 1 99 ? -0.905 -13.722 2.048 1.00 98.06 99 TYR A N 1
ATOM 752 C CA . TYR A 1 99 ? -1.366 -12.340 2.138 1.00 98.06 99 TYR A CA 1
ATOM 753 C C . TYR A 1 99 ? -0.251 -11.375 2.530 1.00 98.06 99 TYR A C 1
ATOM 755 O O . TYR A 1 99 ? 0.378 -11.531 3.574 1.00 98.06 99 TYR A O 1
ATOM 763 N N . GLU A 1 100 ? -0.047 -10.345 1.715 1.00 97.44 100 GLU A N 1
ATOM 764 C CA . GLU A 1 100 ? 0.739 -9.161 2.062 1.00 97.44 100 GLU A CA 1
ATOM 765 C C . GLU A 1 100 ? -0.186 -8.118 2.698 1.00 97.44 100 GLU A C 1
ATOM 767 O O . GLU A 1 100 ? -1.159 -7.693 2.079 1.00 97.44 100 GLU A O 1
ATOM 772 N N . ILE A 1 101 ? 0.097 -7.673 3.917 1.00 96.31 101 ILE A N 1
ATOM 773 C CA . ILE A 1 101 ? -0.829 -6.874 4.723 1.00 96.31 101 ILE A CA 1
ATOM 774 C C . ILE A 1 101 ? -0.369 -5.415 4.752 1.00 96.31 101 ILE A C 1
ATOM 776 O O . ILE A 1 101 ? 0.813 -5.088 4.873 1.00 96.31 101 ILE A O 1
ATOM 780 N N . LYS A 1 102 ? -1.312 -4.488 4.577 1.00 95.44 102 LYS A N 1
ATOM 781 C CA . LYS A 1 102 ? -1.044 -3.049 4.497 1.00 95.44 102 LYS A CA 1
ATOM 782 C C . LYS A 1 102 ? -2.106 -2.277 5.271 1.00 95.44 102 LYS A C 1
ATOM 784 O O . LYS A 1 102 ? -3.259 -2.183 4.862 1.00 95.44 102 LYS A O 1
ATOM 789 N N . ALA A 1 103 ? -1.710 -1.670 6.385 1.00 94.88 103 ALA A N 1
ATOM 790 C CA . ALA A 1 103 ? -2.602 -0.827 7.175 1.00 94.88 103 ALA A CA 1
ATOM 791 C C . ALA A 1 103 ? -2.662 0.610 6.625 1.00 94.88 103 ALA A C 1
ATOM 793 O O . ALA A 1 103 ? -1.635 1.256 6.398 1.00 94.88 103 ALA A O 1
ATOM 794 N N . TRP A 1 104 ? -3.872 1.144 6.466 1.00 96.00 104 TRP A N 1
ATOM 795 C CA . TRP A 1 104 ? -4.129 2.505 6.004 1.00 96.00 104 TRP A CA 1
ATOM 796 C C . TRP A 1 104 ? -4.848 3.333 7.070 1.00 96.00 104 TRP A C 1
ATOM 798 O O . TRP A 1 104 ? -6.028 3.132 7.340 1.00 96.00 104 TRP A O 1
ATOM 808 N N . TYR A 1 105 ? -4.151 4.327 7.625 1.00 95.44 105 TYR A N 1
ATOM 809 C CA . TYR A 1 105 ? -4.783 5.338 8.469 1.00 95.44 105 TYR A CA 1
ATOM 810 C C . TYR A 1 105 ? -5.584 6.327 7.612 1.00 95.44 105 TYR A C 1
ATOM 812 O O . TYR A 1 105 ? -4.998 7.127 6.886 1.00 95.44 105 TYR A O 1
ATOM 820 N N . VAL A 1 106 ? -6.913 6.320 7.695 1.00 95.50 106 VAL A N 1
ATOM 821 C CA . VAL A 1 106 ? -7.777 7.001 6.704 1.00 95.50 106 VAL A CA 1
ATOM 822 C C . VAL A 1 106 ? -7.680 8.531 6.680 1.00 95.50 106 VAL A C 1
ATOM 824 O O . VAL A 1 106 ? -8.048 9.162 5.687 1.00 95.50 106 VAL A O 1
ATOM 827 N N . LEU A 1 107 ? -7.154 9.146 7.745 1.00 93.81 107 LEU A N 1
ATOM 828 C CA . LEU A 1 107 ? -6.904 10.592 7.797 1.00 93.81 107 LEU A CA 1
ATOM 829 C C . LEU A 1 107 ? -5.515 10.979 7.270 1.00 93.81 107 LEU A C 1
ATOM 831 O O . LEU A 1 107 ? -5.172 12.163 7.259 1.00 93.81 107 LEU A O 1
ATOM 835 N N . SER A 1 108 ? -4.704 10.013 6.826 1.00 89.38 108 SER A N 1
ATOM 836 C CA . SER A 1 108 ? -3.454 10.293 6.122 1.00 89.38 108 SER A CA 1
ATOM 837 C C . SER A 1 108 ? -3.718 10.978 4.777 1.00 89.38 108 SER A C 1
ATOM 839 O O . SER A 1 108 ? -4.804 10.897 4.190 1.00 89.38 108 SER A O 1
ATOM 841 N N . THR A 1 109 ? -2.698 11.656 4.246 1.00 81.75 109 THR A N 1
ATOM 842 C CA . THR A 1 109 ? -2.781 12.261 2.911 1.00 81.75 109 THR A CA 1
ATOM 843 C C . THR A 1 109 ? -2.975 11.205 1.826 1.00 81.75 109 THR A C 1
ATOM 845 O O . THR A 1 109 ? -3.798 11.419 0.940 1.00 81.75 109 THR A O 1
ATOM 848 N N . GLU A 1 110 ? -2.296 10.064 1.955 1.00 83.81 110 GLU A N 1
ATOM 849 C CA . GLU A 1 110 ? -2.290 8.940 1.011 1.00 83.81 110 GLU A CA 1
ATOM 850 C C . GLU A 1 110 ? -2.128 7.591 1.741 1.00 83.81 110 GLU A C 1
ATOM 852 O O . GLU A 1 110 ? -1.643 7.544 2.879 1.00 83.81 110 GLU A O 1
ATOM 857 N N . ILE A 1 111 ? -2.462 6.489 1.067 1.00 89.06 111 ILE A N 1
ATOM 858 C CA . ILE A 1 111 ? -2.064 5.128 1.458 1.00 89.06 111 ILE A CA 1
ATOM 859 C C . ILE A 1 111 ? -0.563 4.971 1.178 1.00 89.06 111 ILE A C 1
ATOM 861 O O . ILE A 1 111 ? -0.136 4.786 0.037 1.00 89.06 111 ILE A O 1
ATOM 865 N N . THR A 1 112 ? 0.261 5.104 2.219 1.00 84.69 112 THR A N 1
ATOM 866 C CA . THR A 1 112 ? 1.728 5.183 2.090 1.00 84.69 112 THR A CA 1
ATOM 867 C C . THR A 1 112 ? 2.420 3.829 1.951 1.00 84.69 112 THR A C 1
ATOM 869 O O . THR A 1 112 ? 3.586 3.801 1.537 1.00 84.69 112 THR A O 1
ATOM 872 N N . GLY A 1 113 ? 1.730 2.732 2.289 1.00 89.44 113 GLY A N 1
ATOM 873 C CA . GLY A 1 113 ? 2.209 1.368 2.075 1.00 89.44 113 GLY A CA 1
ATOM 874 C C . GLY A 1 113 ? 2.645 1.177 0.623 1.00 89.44 113 GLY A C 1
ATOM 875 O O . GLY A 1 113 ? 2.007 1.703 -0.291 1.00 89.44 113 GLY A O 1
ATOM 876 N N . ARG A 1 114 ? 3.769 0.486 0.411 1.00 92.81 114 ARG A N 1
ATOM 877 C CA . ARG A 1 114 ? 4.304 0.230 -0.930 1.00 92.81 114 ARG A CA 1
ATOM 878 C C . ARG A 1 114 ? 4.173 -1.236 -1.283 1.00 92.81 114 ARG A C 1
ATOM 880 O O . ARG A 1 114 ? 4.420 -2.079 -0.429 1.00 92.81 114 ARG A O 1
ATOM 887 N N . PHE A 1 115 ? 3.880 -1.506 -2.548 1.00 95.44 115 PHE A N 1
ATOM 888 C CA . PHE A 1 115 ? 3.894 -2.854 -3.097 1.00 95.44 115 PHE A CA 1
ATOM 889 C C . PHE A 1 115 ? 4.897 -2.939 -4.247 1.00 95.44 115 PHE A C 1
ATOM 891 O O . PHE A 1 115 ? 4.610 -2.560 -5.383 1.00 95.44 115 PHE A O 1
ATOM 898 N N . LYS A 1 116 ? 6.122 -3.359 -3.924 1.00 95.19 116 LYS A N 1
ATOM 899 C CA . LYS A 1 116 ? 7.269 -3.351 -4.845 1.00 95.19 116 LYS A CA 1
ATOM 900 C C . LYS A 1 116 ? 7.585 -4.711 -5.456 1.00 95.19 116 LYS A C 1
ATOM 902 O O . LYS A 1 116 ? 8.526 -4.793 -6.234 1.00 95.19 116 LYS A O 1
ATOM 907 N N . GLU A 1 117 ? 6.817 -5.743 -5.142 1.00 94.88 117 GLU A N 1
ATOM 908 C CA . GLU A 1 117 ? 7.104 -7.090 -5.621 1.00 94.88 117 GLU A CA 1
ATOM 909 C C . GLU A 1 117 ? 7.012 -7.170 -7.156 1.00 94.88 117 GLU A C 1
ATOM 911 O O . GLU A 1 117 ? 6.130 -6.568 -7.783 1.00 94.88 117 GLU A O 1
ATOM 916 N N . SER A 1 118 ? 7.967 -7.870 -7.764 1.00 93.94 118 SER A N 1
ATOM 917 C CA . SER A 1 118 ? 8.033 -8.101 -9.209 1.00 93.94 118 SER A CA 1
ATOM 918 C C . SER A 1 118 ? 6.828 -8.879 -9.728 1.00 93.94 118 SER A C 1
ATOM 920 O O . SER A 1 118 ? 6.440 -9.889 -9.143 1.00 93.94 118 SER A O 1
ATOM 922 N N . GLN A 1 119 ? 6.285 -8.462 -10.878 1.00 92.81 119 GLN A N 1
ATOM 923 C CA . GLN A 1 119 ? 5.266 -9.253 -11.577 1.00 92.81 119 GLN A CA 1
ATOM 924 C C . GLN A 1 119 ? 5.796 -10.640 -11.952 1.00 92.81 119 GLN A C 1
ATOM 926 O O . GLN A 1 119 ? 5.076 -11.627 -11.826 1.00 92.81 119 GLN A O 1
ATOM 931 N N . HIS A 1 120 ? 7.065 -10.731 -12.359 1.00 89.75 120 HIS A N 1
ATOM 932 C CA . HIS A 1 120 ? 7.689 -12.000 -12.723 1.00 89.75 120 HIS A CA 1
ATOM 933 C C . HIS A 1 120 ? 7.774 -12.952 -11.525 1.00 89.75 120 HIS A C 1
ATOM 935 O O . HIS A 1 120 ? 7.465 -14.132 -11.649 1.00 89.75 120 HIS A O 1
ATOM 941 N N . LEU A 1 121 ? 8.123 -12.431 -10.345 1.00 90.88 121 LEU A N 1
ATOM 942 C CA . LEU A 1 121 ? 8.214 -13.230 -9.118 1.00 90.88 121 LEU A CA 1
ATOM 943 C C . LEU A 1 121 ? 6.851 -13.584 -8.512 1.00 90.88 121 LEU A C 1
ATOM 945 O O . LEU A 1 121 ? 6.804 -14.411 -7.601 1.00 90.88 121 LEU A O 1
ATOM 949 N N . LEU A 1 122 ? 5.767 -12.964 -8.981 1.00 93.38 122 LEU A N 1
ATOM 950 C CA . LEU A 1 122 ? 4.392 -13.248 -8.566 1.00 93.38 122 LEU A CA 1
ATOM 951 C C . LEU A 1 122 ? 3.659 -14.204 -9.512 1.00 93.38 122 LEU A C 1
ATOM 953 O O . LEU A 1 122 ? 2.637 -14.741 -9.108 1.00 93.38 122 LEU A O 1
ATOM 957 N N . ALA A 1 123 ? 4.157 -14.421 -10.734 1.00 90.38 123 ALA A N 1
ATOM 958 C CA . ALA A 1 123 ? 3.419 -15.101 -11.803 1.00 90.38 123 ALA A CA 1
ATOM 959 C C . ALA A 1 123 ? 2.902 -16.503 -11.428 1.00 90.38 123 ALA A C 1
ATOM 961 O O . ALA A 1 123 ? 1.807 -16.872 -11.838 1.00 90.38 123 ALA A O 1
ATOM 962 N N . ASP A 1 124 ? 3.662 -17.242 -10.617 1.00 88.75 124 ASP A N 1
ATOM 963 C CA . ASP A 1 124 ? 3.322 -18.600 -10.173 1.00 88.75 124 ASP A CA 1
ATOM 964 C C . ASP A 1 124 ? 2.902 -18.651 -8.691 1.00 88.75 124 ASP A C 1
ATOM 966 O O . ASP A 1 124 ? 3.029 -19.685 -8.030 1.00 88.75 124 ASP A O 1
ATOM 970 N N . LYS A 1 125 ? 2.462 -17.517 -8.127 1.00 93.94 125 LYS A N 1
ATOM 971 C CA . LYS A 1 125 ? 2.100 -17.404 -6.712 1.00 93.94 125 LYS A CA 1
ATOM 972 C C . LYS A 1 125 ? 0.670 -16.901 -6.522 1.00 93.94 125 LYS A C 1
ATOM 974 O O . LYS A 1 125 ? 0.243 -15.945 -7.158 1.00 93.94 125 LYS A O 1
ATOM 979 N N . ASN A 1 126 ? -0.029 -17.471 -5.546 1.00 96.38 126 ASN A N 1
ATOM 980 C CA . ASN A 1 126 ? -1.361 -17.042 -5.122 1.00 96.38 126 ASN A CA 1
ATOM 981 C C . ASN A 1 126 ? -1.236 -16.016 -3.982 1.00 96.38 126 ASN A C 1
ATOM 983 O O . ASN A 1 126 ? -1.607 -16.282 -2.836 1.00 96.38 126 ASN A O 1
ATOM 987 N N . ILE A 1 127 ? -0.630 -14.863 -4.278 1.00 97.50 127 ILE A N 1
ATOM 988 C CA . ILE A 1 127 ? -0.417 -13.797 -3.292 1.00 97.50 127 ILE A CA 1
ATOM 989 C C . ILE A 1 127 ? -1.422 -12.682 -3.505 1.00 97.50 127 ILE A C 1
ATOM 991 O O . ILE A 1 127 ? -1.436 -12.035 -4.553 1.00 97.50 127 ILE A O 1
ATOM 995 N N . ASN A 1 128 ? -2.186 -12.401 -2.461 1.00 98.00 128 ASN A N 1
ATOM 996 C CA . ASN A 1 128 ? -3.093 -11.269 -2.412 1.00 98.00 128 ASN A CA 1
ATOM 997 C C . ASN A 1 128 ? -2.544 -10.181 -1.481 1.00 98.00 128 ASN A C 1
ATOM 999 O O . ASN A 1 128 ? -1.801 -10.454 -0.541 1.00 98.00 128 ASN A O 1
ATOM 1003 N N . VAL A 1 129 ? -2.922 -8.933 -1.730 1.00 97.81 129 VAL A N 1
ATOM 1004 C CA . VAL A 1 129 ? -2.638 -7.793 -0.859 1.00 97.81 129 VAL A CA 1
ATOM 1005 C C . VAL A 1 129 ? -3.903 -7.445 -0.087 1.00 97.81 129 VAL A C 1
ATOM 1007 O O . VAL A 1 129 ? -4.951 -7.204 -0.685 1.00 97.81 129 VAL A O 1
ATOM 1010 N N . VAL A 1 130 ? -3.791 -7.391 1.237 1.00 97.69 130 VAL A N 1
ATOM 1011 C CA . VAL A 1 130 ? -4.854 -6.984 2.156 1.00 97.69 130 VAL A CA 1
ATOM 1012 C C . VAL A 1 130 ? -4.622 -5.538 2.564 1.00 97.69 130 VAL A C 1
ATOM 1014 O O . VAL A 1 130 ? -3.590 -5.206 3.148 1.00 97.69 130 VAL A O 1
ATOM 1017 N N . ILE A 1 131 ? -5.585 -4.665 2.289 1.00 97.69 131 ILE A N 1
ATOM 1018 C CA . ILE A 1 131 ? -5.571 -3.270 2.730 1.00 97.69 131 ILE A CA 1
ATOM 1019 C C . ILE A 1 131 ? -6.588 -3.111 3.854 1.00 97.69 131 ILE A C 1
ATOM 1021 O O . ILE A 1 131 ? -7.790 -3.225 3.628 1.00 97.69 131 ILE A O 1
ATOM 1025 N N . VAL A 1 132 ? -6.106 -2.797 5.056 1.00 97.19 132 VAL A N 1
ATOM 1026 C CA . VAL A 1 132 ? -6.950 -2.585 6.239 1.00 97.19 132 VAL A CA 1
ATOM 1027 C C . VAL A 1 132 ? -7.076 -1.089 6.505 1.00 97.19 132 VAL A C 1
ATOM 1029 O O . VAL A 1 132 ? -6.126 -0.447 6.964 1.00 97.19 132 VAL A O 1
ATOM 1032 N N . ALA A 1 133 ? -8.239 -0.514 6.200 1.00 97.12 133 ALA A N 1
ATOM 1033 C CA . ALA A 1 133 ? -8.539 0.884 6.485 1.00 97.12 133 ALA A CA 1
ATOM 1034 C C . ALA A 1 133 ? -8.913 1.045 7.961 1.00 97.12 133 ALA A C 1
ATOM 1036 O O . ALA A 1 133 ? -9.803 0.354 8.453 1.00 97.12 133 ALA A O 1
ATOM 1037 N N . TRP A 1 134 ? -8.270 1.973 8.667 1.00 96.31 134 TRP A N 1
ATOM 1038 C CA . TRP A 1 134 ? -8.506 2.180 10.094 1.00 96.31 134 TRP A CA 1
ATOM 1039 C C . TRP A 1 134 ? -8.439 3.658 10.505 1.00 96.31 134 TRP A C 1
ATOM 1041 O O . TRP A 1 134 ? -7.800 4.492 9.853 1.00 96.31 134 TRP A O 1
ATOM 1051 N N . CYS A 1 135 ? -9.094 3.985 11.615 1.00 95.31 135 CYS A N 1
ATOM 1052 C CA . CYS A 1 135 ? -8.951 5.247 12.348 1.00 95.31 135 CYS A CA 1
ATOM 1053 C C . CYS A 1 135 ? -8.924 4.974 13.857 1.00 95.31 135 CYS A C 1
ATOM 1055 O O . CYS A 1 135 ? -9.031 3.829 14.274 1.00 95.31 135 CYS A O 1
ATOM 1057 N N . MET A 1 136 ? -8.790 6.000 14.696 1.00 93.31 136 MET A N 1
ATOM 1058 C CA . MET A 1 136 ? -9.116 5.836 16.117 1.00 93.31 136 MET A CA 1
ATOM 1059 C C . MET A 1 136 ? -10.641 5.823 16.295 1.00 93.31 136 MET A C 1
ATOM 1061 O O . MET A 1 136 ? -11.335 6.557 15.588 1.00 93.31 136 MET A O 1
ATOM 1065 N N . SER A 1 137 ? -11.162 5.057 17.255 1.00 91.12 137 SER A N 1
ATOM 1066 C CA . SER A 1 137 ? -12.598 4.912 17.529 1.00 91.12 137 SER A CA 1
ATOM 1067 C C . SER A 1 137 ? -13.289 6.263 17.722 1.00 91.12 137 SER A C 1
ATOM 1069 O O . SER A 1 137 ? -14.412 6.451 17.264 1.00 91.12 137 SER A O 1
ATOM 1071 N N . HIS A 1 138 ? -12.579 7.243 18.279 1.00 88.25 138 HIS A N 1
ATOM 1072 C CA . HIS A 1 138 ? -13.059 8.611 18.466 1.00 88.25 138 HIS A CA 1
ATOM 1073 C C . HIS A 1 138 ? -12.326 9.635 17.582 1.00 88.25 138 HIS A C 1
ATOM 1075 O O . HIS A 1 138 ? -12.135 10.790 17.959 1.00 88.25 138 HIS A O 1
ATOM 1081 N N . MET A 1 139 ? -11.855 9.209 16.404 1.00 89.69 139 MET A N 1
ATOM 1082 C CA . MET A 1 139 ? -11.004 9.926 15.431 1.00 89.69 139 MET A CA 1
ATOM 1083 C C . MET A 1 139 ? -9.601 10.313 15.915 1.00 89.69 139 MET A C 1
ATOM 1085 O O . MET A 1 139 ? -8.654 10.270 15.133 1.00 89.69 139 MET A O 1
ATOM 1089 N N . ILE A 1 140 ? -9.459 10.700 17.180 1.00 86.69 140 ILE A N 1
ATOM 1090 C CA . ILE A 1 140 ? -8.224 11.239 17.766 1.00 86.69 140 ILE A CA 1
ATOM 1091 C C . ILE A 1 140 ? -7.718 10.355 18.911 1.00 86.69 140 ILE A C 1
ATOM 1093 O O . ILE A 1 140 ? -6.514 10.305 19.157 1.00 86.69 140 ILE A O 1
ATOM 1097 N N . PHE A 1 141 ? -8.626 9.659 19.595 1.00 85.94 141 PHE A N 1
ATOM 1098 C CA . PHE A 1 141 ? -8.362 8.903 20.816 1.00 85.94 141 PHE A CA 1
ATOM 1099 C C . PHE A 1 141 ? -9.201 7.615 20.873 1.00 85.94 141 PHE A C 1
ATOM 1101 O O . PHE A 1 141 ? -9.971 7.331 19.951 1.00 85.94 141 PHE A O 1
ATOM 1108 N N . GLY A 1 142 ? -9.038 6.842 21.945 1.00 87.88 142 GLY A N 1
ATOM 1109 C CA . GLY A 1 142 ? -9.626 5.517 22.114 1.00 87.88 142 GLY A CA 1
ATOM 1110 C C . GLY A 1 142 ? -8.759 4.438 21.475 1.00 87.88 142 GLY A C 1
ATOM 1111 O O . GLY A 1 142 ? -7.531 4.560 21.441 1.00 87.88 142 GLY A O 1
ATOM 1112 N N . LYS A 1 143 ? -9.390 3.392 20.941 1.00 91.56 143 LYS A N 1
ATOM 1113 C CA . LYS A 1 143 ? -8.695 2.268 20.295 1.00 91.56 143 LYS A CA 1
ATOM 1114 C C . LYS A 1 143 ? -8.684 2.419 18.775 1.00 91.56 143 LYS A C 1
ATOM 1116 O O . LYS A 1 143 ? -9.613 3.012 18.229 1.00 91.56 143 LYS A O 1
ATOM 1121 N N . PRO A 1 144 ? -7.677 1.903 18.053 1.00 94.50 144 PRO A N 1
ATOM 1122 C CA . PRO A 1 144 ? -7.781 1.761 16.611 1.00 94.50 144 PRO A CA 1
ATOM 1123 C C . PRO A 1 144 ? -9.017 0.932 16.251 1.00 94.50 144 PRO A C 1
ATOM 1125 O O . PRO A 1 144 ? -9.294 -0.085 16.880 1.00 94.50 144 PRO A O 1
ATOM 1128 N N . LYS A 1 145 ? -9.745 1.366 15.230 1.00 94.94 145 LYS A N 1
ATOM 1129 C CA . LYS A 1 145 ? -10.966 0.750 14.728 1.00 94.94 145 LYS A CA 1
ATOM 1130 C C . LYS A 1 145 ? -10.832 0.491 13.239 1.00 94.94 145 LYS A C 1
ATOM 1132 O O . LYS A 1 145 ? -10.439 1.391 12.489 1.00 94.94 145 LYS A O 1
ATOM 1137 N N . ILE A 1 146 ? -11.168 -0.720 12.816 1.00 96.38 146 ILE A N 1
ATOM 1138 C CA . ILE A 1 146 ? -11.185 -1.103 11.407 1.00 96.38 146 ILE A CA 1
ATOM 1139 C C . ILE A 1 146 ? -12.460 -0.543 10.776 1.00 96.38 146 ILE A C 1
ATOM 1141 O O . ILE A 1 146 ? -13.566 -0.752 11.266 1.00 96.38 146 ILE A O 1
ATOM 1145 N N . LEU A 1 147 ? -12.304 0.193 9.682 1.00 96.94 147 LEU A N 1
ATOM 1146 C CA . LEU A 1 147 ? -13.407 0.775 8.914 1.00 96.94 147 LEU A CA 1
ATOM 1147 C C . LEU A 1 147 ? -13.788 -0.080 7.706 1.00 96.94 147 LEU A C 1
ATOM 1149 O O . LEU A 1 147 ? -14.905 0.014 7.209 1.00 96.94 147 LEU A O 1
ATOM 1153 N N . GLY A 1 148 ? -12.855 -0.897 7.231 1.00 97.44 148 GLY A N 1
ATOM 1154 C CA . GLY A 1 148 ? -13.085 -1.858 6.168 1.00 97.44 148 GLY A CA 1
ATOM 1155 C C . GLY A 1 148 ? -11.794 -2.537 5.748 1.00 97.44 148 GLY A C 1
ATOM 1156 O O . GLY A 1 148 ? -10.693 -2.060 6.047 1.00 97.44 148 GLY A O 1
ATOM 1157 N N . VAL A 1 149 ? -11.949 -3.640 5.026 1.00 97.88 149 VAL A N 1
ATOM 1158 C CA . VAL A 1 149 ? -10.848 -4.442 4.504 1.00 97.88 149 VAL A CA 1
ATOM 1159 C C . VAL A 1 149 ? -11.076 -4.691 3.020 1.00 97.88 149 VAL A C 1
ATOM 1161 O O . VAL A 1 149 ? -12.197 -4.954 2.591 1.00 97.88 149 VAL A O 1
ATOM 1164 N N . LEU A 1 150 ? -10.007 -4.588 2.240 1.00 97.69 150 LEU A N 1
ATOM 1165 C CA . LEU A 1 150 ? -9.978 -4.953 0.830 1.00 97.69 150 LEU A CA 1
ATOM 1166 C C . LEU A 1 150 ? -8.925 -6.031 0.619 1.00 97.69 150 LEU A C 1
ATOM 1168 O O . LEU A 1 150 ? -7.813 -5.907 1.123 1.00 97.69 150 LEU A O 1
ATOM 1172 N N . THR A 1 151 ? -9.256 -7.036 -0.183 1.00 97.69 151 THR A N 1
ATOM 1173 C CA . THR A 1 151 ? -8.297 -8.000 -0.721 1.00 97.69 151 THR A CA 1
ATOM 1174 C C . THR A 1 151 ? -8.216 -7.825 -2.234 1.00 97.69 151 THR A C 1
ATOM 1176 O O . THR A 1 151 ? -9.250 -7.785 -2.892 1.00 97.69 151 THR A O 1
ATOM 1179 N N . VAL A 1 152 ? -7.006 -7.719 -2.783 1.00 97.00 152 VAL A N 1
ATOM 1180 C CA . VAL A 1 152 ? -6.753 -7.639 -4.235 1.00 97.00 152 VAL A CA 1
ATOM 1181 C C . VAL A 1 152 ? -5.607 -8.560 -4.630 1.00 97.00 152 VAL A C 1
ATOM 1183 O O . VAL A 1 152 ? -4.722 -8.817 -3.815 1.00 97.00 152 VAL A O 1
ATOM 1186 N N . SER A 1 153 ? -5.573 -9.028 -5.877 1.00 97.12 153 SER A N 1
ATOM 1187 C CA . SER A 1 153 ? -4.437 -9.811 -6.373 1.00 97.12 153 SER A CA 1
ATOM 1188 C C . SER A 1 153 ? -3.151 -8.983 -6.342 1.00 97.12 153 SER A C 1
ATOM 1190 O O . SER A 1 153 ? -3.094 -7.858 -6.849 1.00 97.12 153 SER A O 1
ATOM 1192 N N . GLY A 1 154 ? -2.082 -9.551 -5.779 1.00 97.00 154 GLY A N 1
ATOM 1193 C CA . GLY A 1 154 ? -0.758 -8.938 -5.820 1.00 97.00 154 GLY A CA 1
ATOM 1194 C C . GLY A 1 154 ? -0.264 -8.776 -7.256 1.00 97.00 154 GLY A C 1
ATOM 1195 O O . GLY A 1 154 ? 0.304 -7.742 -7.601 1.00 97.00 154 GLY A O 1
ATOM 1196 N N . GLN A 1 155 ? -0.538 -9.751 -8.124 1.00 95.62 155 GLN A N 1
ATOM 1197 C CA . GLN A 1 155 ? -0.153 -9.683 -9.532 1.00 95.62 155 GLN A CA 1
ATOM 1198 C C . GLN A 1 155 ? -0.855 -8.525 -10.253 1.00 95.62 155 GLN A C 1
ATOM 1200 O O . GLN A 1 155 ? -0.198 -7.744 -10.939 1.00 95.62 155 GLN A O 1
ATOM 1205 N N . GLU A 1 156 ? -2.164 -8.356 -10.051 1.00 95.69 156 GLU A N 1
ATOM 1206 C CA . GLU A 1 156 ? -2.927 -7.253 -10.654 1.00 95.69 156 GLU A CA 1
ATOM 1207 C C . GLU A 1 156 ? -2.484 -5.890 -10.111 1.00 95.69 156 GLU A C 1
ATOM 1209 O O . GLU A 1 156 ? -2.390 -4.909 -10.859 1.00 95.69 156 GLU A O 1
ATOM 1214 N N . LEU A 1 157 ? -2.153 -5.812 -8.819 1.00 96.81 157 LEU A N 1
ATOM 1215 C CA . LEU A 1 157 ? -1.648 -4.587 -8.209 1.00 96.81 157 LEU A CA 1
ATOM 1216 C C . LEU A 1 157 ? -0.261 -4.209 -8.758 1.00 96.81 157 LEU A C 1
ATOM 1218 O O . LEU A 1 157 ? -0.017 -3.036 -9.055 1.00 96.81 157 LEU A O 1
ATOM 1222 N N . ALA A 1 158 ? 0.631 -5.187 -8.947 1.00 96.31 158 ALA A N 1
ATOM 1223 C CA . ALA A 1 158 ? 1.925 -4.988 -9.600 1.00 96.31 158 ALA A CA 1
ATOM 1224 C C . ALA A 1 158 ? 1.771 -4.591 -11.079 1.00 96.31 158 ALA A C 1
ATOM 1226 O O . ALA A 1 158 ? 2.445 -3.667 -11.532 1.00 96.31 158 ALA A O 1
ATOM 1227 N N . ALA A 1 159 ? 0.837 -5.205 -11.809 1.00 94.81 159 ALA A N 1
ATOM 1228 C CA . ALA A 1 159 ? 0.516 -4.828 -13.186 1.00 94.81 159 ALA A CA 1
ATOM 1229 C C . ALA A 1 159 ? 0.000 -3.385 -13.292 1.00 94.81 159 ALA A C 1
ATOM 1231 O O . ALA A 1 159 ? 0.447 -2.624 -14.156 1.00 94.81 159 ALA A O 1
ATOM 1232 N N . SER A 1 160 ? -0.892 -2.982 -12.381 1.00 96.00 160 SER A N 1
ATOM 1233 C CA . SER A 1 160 ? -1.422 -1.613 -12.309 1.00 96.00 160 SER A CA 1
ATOM 1234 C C . SER A 1 160 ? -0.296 -0.609 -12.035 1.00 96.00 160 SER A C 1
ATOM 1236 O O . SER A 1 160 ? -0.147 0.383 -12.752 1.00 96.00 160 SER A O 1
ATOM 1238 N N . A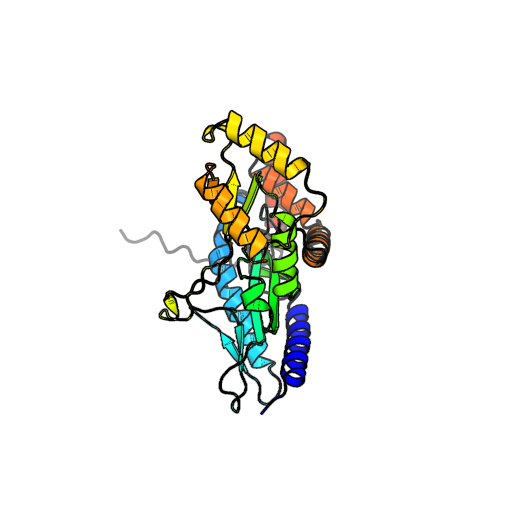RG A 1 161 ? 0.572 -0.919 -11.058 1.00 96.25 161 ARG A N 1
ATOM 1239 C CA . ARG A 1 161 ? 1.774 -0.133 -10.740 1.00 96.25 161 ARG A CA 1
ATOM 1240 C C . ARG A 1 161 ? 2.654 0.044 -11.968 1.00 96.25 161 ARG A C 1
ATOM 1242 O O . ARG A 1 161 ? 3.043 1.170 -12.276 1.00 96.25 161 ARG A O 1
ATOM 1249 N N . ASP A 1 162 ? 2.987 -1.047 -12.643 1.00 95.00 162 ASP A N 1
ATOM 1250 C CA . ASP A 1 162 ? 3.956 -0.992 -13.728 1.00 95.00 162 ASP A CA 1
ATOM 1251 C C . ASP A 1 162 ? 3.389 -0.268 -14.948 1.00 95.00 162 ASP A C 1
ATOM 1253 O O . ASP A 1 162 ? 4.074 0.558 -15.546 1.00 95.00 162 ASP A O 1
ATOM 1257 N N . SER A 1 163 ? 2.103 -0.465 -15.235 1.00 92.81 163 SER A N 1
ATOM 1258 C CA . SER A 1 163 ? 1.383 0.284 -16.269 1.00 92.81 163 SER A CA 1
ATOM 1259 C C . SER A 1 163 ? 1.310 1.782 -15.960 1.00 92.81 163 SER A C 1
ATOM 1261 O O . SER A 1 163 ? 1.434 2.605 -16.865 1.00 92.81 163 SER A O 1
ATOM 1263 N N . HIS A 1 164 ? 1.131 2.158 -14.689 1.00 93.44 164 HIS A N 1
ATOM 1264 C CA . HIS A 1 164 ? 1.087 3.561 -14.277 1.00 93.44 164 HIS A CA 1
ATOM 1265 C C . HIS A 1 164 ? 2.444 4.261 -14.434 1.00 93.44 164 HIS A C 1
ATOM 1267 O O . HIS A 1 164 ? 2.507 5.405 -14.887 1.00 93.44 164 HIS A O 1
ATOM 1273 N N . TYR A 1 165 ? 3.527 3.596 -14.027 1.00 94.31 165 TYR A N 1
ATOM 1274 C CA . TYR A 1 165 ? 4.845 4.221 -13.934 1.00 94.31 165 TYR A CA 1
ATOM 1275 C C . TYR A 1 165 ? 5.713 4.049 -15.188 1.00 94.31 165 TYR A C 1
ATOM 1277 O O . TYR A 1 165 ? 6.616 4.857 -15.393 1.00 94.31 165 TYR A O 1
ATOM 1285 N N . HIS A 1 166 ? 5.499 3.032 -16.025 1.00 92.06 166 HIS A N 1
ATOM 1286 C CA . HIS A 1 166 ? 6.392 2.753 -17.148 1.00 92.06 166 HIS A CA 1
ATOM 1287 C C . HIS A 1 166 ? 6.148 3.726 -18.305 1.00 92.06 166 HIS A C 1
ATOM 1289 O O . HIS A 1 166 ? 5.224 3.574 -19.105 1.00 92.06 166 HIS A O 1
ATOM 1295 N N . ASN A 1 167 ? 7.004 4.741 -18.412 1.00 94.50 167 ASN A N 1
ATOM 1296 C CA . ASN A 1 167 ? 6.904 5.764 -19.444 1.00 94.50 167 ASN A CA 1
ATOM 1297 C C . ASN A 1 167 ? 8.294 6.208 -19.926 1.00 94.50 167 ASN A C 1
ATOM 1299 O O . ASN A 1 167 ? 8.697 7.340 -19.650 1.00 94.50 167 ASN A O 1
ATOM 1303 N N . PRO A 1 168 ? 9.052 5.348 -20.625 1.00 95.12 168 PRO A N 1
ATOM 1304 C CA . PRO A 1 168 ? 10.374 5.714 -21.112 1.00 95.12 168 PRO A CA 1
ATOM 1305 C C . PRO A 1 168 ? 10.293 6.813 -22.199 1.00 95.12 168 PRO A C 1
ATOM 1307 O O . PRO A 1 168 ? 9.351 6.812 -23.003 1.00 95.12 168 PRO A O 1
ATOM 1310 N N . PRO A 1 169 ? 11.254 7.761 -22.235 1.00 96.38 169 PRO A N 1
ATOM 1311 C CA . PRO A 1 169 ? 12.421 7.866 -21.350 1.00 96.38 169 PRO A CA 1
ATOM 1312 C C . PRO A 1 169 ? 12.143 8.615 -20.031 1.00 96.38 169 PRO A C 1
ATOM 1314 O O . PRO A 1 169 ? 13.045 8.809 -19.230 1.00 96.38 169 PRO A O 1
ATOM 1317 N N . GLU A 1 170 ? 10.919 9.070 -19.776 1.00 97.12 170 GLU A N 1
ATOM 1318 C CA . GLU A 1 170 ? 10.637 9.986 -18.660 1.00 97.12 170 GLU A CA 1
ATOM 1319 C C . GLU A 1 170 ? 10.619 9.297 -17.295 1.00 97.12 170 GLU A C 1
ATOM 1321 O O . GLU A 1 170 ? 10.966 9.891 -16.264 1.00 97.12 170 GLU A O 1
ATOM 1326 N N . TYR A 1 171 ? 10.208 8.033 -17.286 1.00 97.25 171 TYR A N 1
ATOM 1327 C CA . TYR A 1 171 ? 10.153 7.210 -16.097 1.00 97.25 171 TYR A CA 1
ATOM 1328 C C . TYR A 1 171 ? 10.426 5.753 -16.451 1.00 97.25 171 TYR A C 1
ATOM 1330 O O . TYR A 1 171 ? 9.782 5.181 -17.334 1.00 97.25 171 TYR A O 1
ATOM 1338 N N . LEU A 1 172 ? 11.380 5.156 -15.745 1.00 96.75 172 LEU A N 1
ATOM 1339 C CA . LEU A 1 172 ? 11.800 3.778 -15.946 1.00 96.75 172 LEU A CA 1
ATOM 1340 C C . LEU A 1 172 ? 11.396 2.927 -14.754 1.00 96.75 172 LEU A C 1
ATOM 1342 O O . LEU A 1 172 ? 11.453 3.367 -13.605 1.00 96.75 172 LEU A O 1
ATOM 1346 N N . ILE A 1 173 ? 11.036 1.688 -15.053 1.00 96.06 173 ILE A N 1
ATOM 1347 C CA . ILE A 1 173 ? 10.806 0.645 -14.065 1.00 96.06 173 ILE A CA 1
ATOM 1348 C C . ILE A 1 173 ? 11.861 -0.421 -14.294 1.00 96.06 173 ILE A C 1
ATOM 1350 O O . ILE A 1 173 ? 12.028 -0.884 -15.421 1.00 96.06 173 ILE A O 1
ATOM 1354 N N . VAL A 1 174 ? 12.565 -0.782 -13.229 1.00 95.25 174 VAL A N 1
ATOM 1355 C CA . VAL A 1 174 ? 13.652 -1.755 -13.269 1.00 95.25 174 VAL A CA 1
ATOM 1356 C C . VAL A 1 174 ? 13.301 -2.920 -12.357 1.00 95.25 174 VAL A C 1
ATOM 1358 O O . VAL A 1 174 ? 13.132 -2.738 -11.147 1.00 95.25 174 VAL A O 1
ATOM 1361 N N . GLU A 1 175 ? 13.181 -4.097 -12.961 1.00 94.75 175 GLU A N 1
ATOM 1362 C CA . GLU A 1 175 ? 12.981 -5.379 -12.288 1.00 94.75 175 GLU A CA 1
ATOM 1363 C C . GLU A 1 175 ? 14.221 -5.750 -11.450 1.00 94.75 175 GLU A C 1
ATOM 1365 O O . GLU A 1 175 ? 15.344 -5.334 -11.771 1.00 94.75 175 GLU A O 1
ATOM 1370 N N . PRO A 1 176 ? 14.063 -6.522 -10.360 1.00 92.44 176 PRO A N 1
ATOM 1371 C CA . PRO A 1 176 ? 15.206 -7.030 -9.622 1.00 92.44 176 PRO A CA 1
ATOM 1372 C C . PRO A 1 176 ? 16.038 -7.962 -10.513 1.00 92.44 176 PRO A C 1
ATOM 1374 O O . PRO A 1 176 ? 15.520 -8.707 -11.344 1.00 92.44 176 PRO A O 1
ATOM 1377 N N . GLN A 1 177 ? 17.355 -7.947 -10.315 1.00 86.06 177 GLN A N 1
ATOM 1378 C CA . GLN A 1 177 ? 18.228 -8.927 -10.956 1.00 86.06 177 GLN A CA 1
ATOM 1379 C C . GLN A 1 177 ? 17.960 -10.323 -10.387 1.00 86.06 177 GLN A C 1
ATOM 1381 O O . GLN A 1 177 ? 17.631 -10.462 -9.205 1.00 86.06 177 GLN A O 1
ATOM 1386 N N . ASP A 1 178 ? 18.188 -11.360 -11.198 1.00 84.62 178 ASP A N 1
ATOM 1387 C CA . ASP A 1 178 ? 18.183 -12.730 -10.693 1.00 84.62 178 ASP A CA 1
ATOM 1388 C C . ASP A 1 178 ? 19.267 -12.877 -9.618 1.00 84.62 178 ASP A C 1
ATOM 1390 O O . ASP A 1 178 ? 20.474 -12.789 -9.861 1.00 84.62 178 ASP A O 1
ATOM 1394 N N . THR A 1 179 ? 18.799 -13.054 -8.390 1.00 84.19 179 THR A N 1
ATOM 1395 C CA . THR A 1 179 ? 19.625 -13.211 -7.198 1.00 84.19 179 THR A CA 1
ATOM 1396 C C . THR A 1 179 ? 19.367 -14.550 -6.516 1.00 84.19 179 THR A C 1
ATOM 1398 O O . THR A 1 179 ? 19.801 -14.737 -5.383 1.00 84.19 179 THR A O 1
ATOM 1401 N N . SER A 1 180 ? 18.735 -15.504 -7.209 1.00 82.62 180 SER A N 1
ATOM 1402 C CA . SER A 1 180 ? 18.356 -16.829 -6.692 1.00 82.62 180 SER A CA 1
ATOM 1403 C C . SER A 1 180 ? 19.528 -17.617 -6.090 1.00 82.62 180 SER A C 1
ATOM 1405 O O . SER A 1 180 ? 19.359 -18.334 -5.106 1.00 82.62 180 SER A O 1
ATOM 1407 N N . ALA A 1 181 ? 20.741 -17.428 -6.617 1.00 85.62 181 ALA A N 1
ATOM 1408 C CA . ALA A 1 181 ? 21.970 -18.043 -6.108 1.00 85.62 181 ALA A CA 1
ATOM 1409 C C . ALA A 1 181 ? 22.523 -17.406 -4.813 1.00 85.62 181 ALA A C 1
ATOM 1411 O O . ALA A 1 181 ? 23.500 -17.906 -4.252 1.00 85.62 181 ALA A O 1
ATOM 1412 N N . ARG A 1 182 ? 21.961 -16.284 -4.344 1.00 85.00 182 ARG A N 1
ATOM 1413 C CA . ARG A 1 182 ? 22.378 -15.618 -3.099 1.00 85.00 182 ARG A CA 1
ATOM 1414 C C . ARG A 1 182 ? 21.649 -16.209 -1.892 1.00 85.00 182 ARG A C 1
ATOM 1416 O O . ARG A 1 182 ? 20.592 -16.823 -2.023 1.00 85.00 182 ARG A O 1
ATOM 1423 N N . THR A 1 183 ? 22.203 -15.987 -0.698 1.00 81.31 183 THR A N 1
ATOM 1424 C CA . THR A 1 183 ? 21.516 -16.308 0.562 1.00 81.31 183 THR A CA 1
ATOM 1425 C C . THR A 1 183 ? 20.166 -15.590 0.621 1.00 81.31 183 THR A C 1
ATOM 1427 O O . THR A 1 183 ? 20.053 -14.475 0.117 1.00 81.31 183 THR A O 1
ATOM 1430 N N . ALA A 1 184 ? 19.152 -16.206 1.238 1.00 76.81 184 ALA A N 1
ATOM 1431 C CA . ALA A 1 184 ? 17.764 -15.722 1.213 1.00 76.81 184 ALA A CA 1
ATOM 1432 C C . ALA A 1 184 ? 17.613 -14.230 1.580 1.00 76.81 184 ALA A C 1
ATOM 1434 O O . ALA A 1 184 ? 16.886 -13.496 0.926 1.00 76.81 184 ALA A O 1
ATOM 1435 N N . ASN A 1 185 ? 18.381 -13.746 2.558 1.00 74.56 185 ASN A N 1
ATOM 1436 C CA . ASN A 1 185 ? 18.386 -12.345 2.997 1.00 74.56 185 ASN A CA 1
ATOM 1437 C C . ASN A 1 185 ? 19.007 -11.342 1.996 1.00 74.56 185 ASN A C 1
ATOM 1439 O O . ASN A 1 185 ? 18.926 -10.137 2.214 1.00 74.56 185 ASN A O 1
ATOM 1443 N N . LEU A 1 186 ? 19.683 -11.821 0.949 1.00 78.62 186 LEU A N 1
ATOM 1444 C CA . LEU A 1 186 ? 20.301 -11.022 -0.118 1.00 78.62 186 LEU A CA 1
ATOM 1445 C C . LEU A 1 186 ? 19.572 -11.163 -1.460 1.00 78.62 186 LEU A C 1
ATOM 1447 O O . LEU A 1 186 ? 20.006 -10.559 -2.449 1.00 78.62 186 LEU A O 1
ATOM 1451 N N . GLN A 1 187 ? 18.512 -11.972 -1.506 1.00 83.56 187 GLN A N 1
ATOM 1452 C CA . GLN A 1 187 ? 17.652 -12.077 -2.673 1.00 83.56 187 GLN A CA 1
ATOM 1453 C C . GLN A 1 187 ? 16.827 -10.795 -2.793 1.00 83.56 187 GLN A C 1
ATOM 1455 O O . GLN A 1 187 ? 16.295 -10.273 -1.814 1.00 83.56 187 GLN A O 1
ATOM 1460 N N . GLN A 1 188 ? 16.788 -10.242 -3.997 1.00 84.62 188 GLN A N 1
ATOM 1461 C CA . GLN A 1 188 ? 16.056 -9.029 -4.313 1.00 84.62 188 GLN A CA 1
ATOM 1462 C C . GLN A 1 188 ? 14.784 -9.407 -5.051 1.00 84.62 188 GLN A C 1
ATOM 1464 O O . GLN A 1 188 ? 14.843 -10.079 -6.075 1.00 84.62 188 GLN A O 1
ATOM 1469 N N . SER A 1 189 ? 13.652 -8.928 -4.550 1.00 86.38 189 SER A N 1
ATOM 1470 C CA . SER A 1 189 ? 12.355 -9.094 -5.206 1.00 86.38 189 SER A CA 1
ATOM 1471 C C . SER A 1 189 ? 11.713 -7.774 -5.638 1.00 86.38 189 SER A C 1
ATOM 1473 O O . SER A 1 189 ? 10.718 -7.748 -6.363 1.00 86.38 189 SER A O 1
ATOM 1475 N N . ASN A 1 190 ? 12.318 -6.661 -5.216 1.00 93.31 190 ASN A N 1
ATOM 1476 C CA . ASN A 1 190 ? 11.757 -5.333 -5.369 1.00 93.31 190 ASN A CA 1
ATOM 1477 C C . ASN A 1 190 ? 12.066 -4.716 -6.730 1.00 93.31 190 ASN A C 1
ATOM 1479 O O . ASN A 1 190 ? 13.224 -4.487 -7.082 1.00 93.31 190 ASN A O 1
ATOM 1483 N N . VAL A 1 191 ? 11.001 -4.302 -7.397 1.00 95.69 191 VAL A N 1
ATOM 1484 C CA . VAL A 1 191 ? 11.008 -3.391 -8.531 1.00 95.69 191 VAL A CA 1
ATOM 1485 C C . VAL A 1 191 ? 11.293 -1.966 -8.053 1.00 95.69 191 VAL A C 1
ATOM 1487 O O . VAL A 1 191 ? 10.825 -1.524 -6.992 1.00 95.69 191 VAL A O 1
ATOM 1490 N N . ASN A 1 192 ? 12.057 -1.216 -8.844 1.00 96.44 192 ASN A N 1
ATOM 1491 C CA . ASN A 1 192 ? 12.381 0.179 -8.563 1.00 96.44 192 ASN A CA 1
ATOM 1492 C C . ASN A 1 192 ? 11.966 1.114 -9.700 1.00 96.44 192 ASN A C 1
ATOM 1494 O O . ASN A 1 192 ? 12.144 0.808 -10.874 1.00 96.44 192 ASN A O 1
ATOM 1498 N N . GLY A 1 193 ? 11.452 2.284 -9.319 1.00 96.94 193 GLY A N 1
ATOM 1499 C CA . GLY A 1 193 ? 11.093 3.366 -10.228 1.00 96.94 193 GLY A CA 1
ATOM 1500 C C . GLY A 1 193 ? 12.156 4.459 -10.266 1.00 96.94 193 GLY A C 1
ATOM 1501 O O . GLY A 1 193 ? 12.645 4.901 -9.220 1.00 96.94 193 GLY A O 1
ATOM 1502 N N . TYR A 1 194 ? 12.483 4.920 -11.466 1.00 97.75 194 TYR A N 1
ATOM 1503 C CA . TYR A 1 194 ? 13.518 5.912 -11.726 1.00 97.75 194 TYR A CA 1
ATOM 1504 C C . TYR A 1 194 ? 12.958 7.050 -12.573 1.00 97.75 194 TYR A C 1
ATOM 1506 O O . TYR A 1 194 ? 12.482 6.835 -13.683 1.00 97.75 194 TYR A O 1
ATOM 1514 N N . LYS A 1 195 ? 13.045 8.279 -12.059 1.00 97.88 195 LYS A N 1
ATOM 1515 C CA . LYS A 1 195 ? 12.559 9.482 -12.740 1.00 97.88 195 LYS A CA 1
ATOM 1516 C C . LYS A 1 195 ? 13.706 10.214 -13.427 1.00 97.88 195 LYS A C 1
ATOM 1518 O O . LYS A 1 195 ? 14.712 10.515 -12.775 1.00 97.88 195 LYS A O 1
ATOM 1523 N N . LEU A 1 196 ? 13.526 10.551 -14.702 1.00 98.25 196 LEU A N 1
ATOM 1524 C CA . LEU A 1 196 ? 14.499 11.315 -15.479 1.00 98.25 196 LEU A CA 1
ATOM 1525 C C . LEU A 1 196 ? 14.831 12.651 -14.792 1.00 98.25 196 LEU A C 1
ATOM 1527 O O . LEU A 1 196 ? 13.945 13.350 -14.292 1.00 98.25 196 LEU A O 1
ATOM 1531 N N . GLN A 1 197 ? 16.115 12.997 -14.746 1.00 97.94 197 GLN A N 1
ATOM 1532 C CA . GLN A 1 197 ? 16.610 14.307 -14.336 1.00 97.94 197 GLN A CA 1
ATOM 1533 C C . GLN A 1 197 ? 17.012 15.092 -15.591 1.00 97.94 197 GLN A C 1
ATOM 1535 O O . GLN A 1 197 ? 18.145 15.014 -16.063 1.00 97.94 197 GLN A O 1
ATOM 1540 N N . GLU A 1 198 ? 16.056 15.833 -16.161 1.00 96.62 198 GLU A N 1
ATOM 1541 C CA . GLU A 1 198 ? 16.254 16.558 -17.428 1.00 96.62 198 GLU A CA 1
ATOM 1542 C C . GLU A 1 198 ? 17.384 17.583 -17.353 1.00 96.62 198 GLU A C 1
ATOM 1544 O O . GLU A 1 198 ? 18.191 17.673 -18.271 1.00 96.62 198 GLU A O 1
ATOM 1549 N N . ALA A 1 199 ? 17.455 18.327 -16.246 1.00 96.62 199 ALA A N 1
ATOM 1550 C CA . ALA A 1 199 ? 18.461 19.365 -16.041 1.00 96.62 199 ALA A CA 1
ATOM 1551 C C . ALA A 1 199 ? 19.893 18.810 -15.961 1.00 96.62 199 ALA A C 1
ATOM 1553 O O . ALA A 1 199 ? 20.841 19.538 -16.243 1.00 96.62 199 ALA A O 1
ATOM 1554 N N . ASP A 1 200 ? 20.030 17.531 -15.603 1.00 97.19 200 ASP A N 1
ATOM 1555 C CA . ASP A 1 200 ? 21.316 16.857 -15.425 1.00 97.19 200 ASP A CA 1
ATOM 1556 C C . ASP A 1 200 ? 21.700 16.000 -16.643 1.00 97.19 200 ASP A C 1
ATOM 1558 O O . ASP A 1 200 ? 22.800 15.454 -16.703 1.00 97.19 200 ASP A O 1
ATOM 1562 N N . SER A 1 201 ? 20.800 15.865 -17.619 1.00 96.06 201 SER A N 1
ATOM 1563 C CA . SER A 1 201 ? 21.011 15.067 -18.828 1.00 96.06 201 SER A CA 1
ATOM 1564 C C . SER A 1 201 ? 21.474 15.937 -20.000 1.00 96.06 201 SER A C 1
ATOM 1566 O O . SER A 1 201 ? 21.128 17.113 -20.094 1.00 96.06 201 SER A O 1
ATOM 1568 N N . ASP A 1 202 ? 22.222 15.356 -20.946 1.00 97.31 202 ASP A N 1
ATOM 1569 C CA . ASP A 1 202 ? 22.579 16.061 -22.183 1.00 97.31 202 ASP A CA 1
ATOM 1570 C C . ASP A 1 202 ? 21.313 16.399 -22.989 1.00 97.31 202 ASP A C 1
ATOM 1572 O O . ASP A 1 202 ? 20.565 15.514 -23.416 1.00 97.31 202 ASP A O 1
ATOM 1576 N N . ALA A 1 203 ? 21.065 17.694 -23.196 1.00 97.19 203 ALA A N 1
ATOM 1577 C CA . ALA A 1 203 ? 19.821 18.178 -23.785 1.00 97.19 203 ALA A CA 1
ATOM 1578 C C . ALA A 1 203 ? 19.630 17.736 -25.247 1.00 97.19 203 ALA A C 1
ATOM 1580 O O . ALA A 1 203 ? 18.501 17.468 -25.665 1.00 97.19 203 ALA A O 1
ATOM 1581 N N . ALA A 1 204 ? 20.711 17.642 -26.030 1.00 97.31 204 ALA A N 1
ATOM 1582 C CA . ALA A 1 204 ? 20.636 17.237 -27.433 1.00 97.31 204 ALA A CA 1
ATOM 1583 C C . ALA A 1 204 ? 20.344 15.735 -27.557 1.00 97.31 204 ALA A C 1
ATOM 1585 O O . ALA A 1 204 ? 19.504 15.319 -28.360 1.00 97.31 204 ALA A O 1
ATOM 1586 N N . LEU A 1 205 ? 20.994 14.921 -26.724 1.00 97.25 205 LEU A N 1
ATOM 1587 C CA . LEU A 1 205 ? 20.746 13.491 -26.621 1.00 97.25 205 LEU A CA 1
ATOM 1588 C C . LEU A 1 205 ? 19.326 13.204 -26.130 1.00 97.25 205 LEU A C 1
ATOM 1590 O O . LEU A 1 205 ? 18.646 12.371 -26.726 1.00 97.25 205 LEU A O 1
ATOM 1594 N N . LEU A 1 206 ? 18.863 13.911 -25.096 1.00 97.62 206 LEU A N 1
ATOM 1595 C CA . LEU A 1 206 ? 17.507 13.767 -24.572 1.00 97.62 206 LEU A CA 1
ATOM 1596 C C . LEU A 1 206 ? 16.455 14.115 -25.631 1.00 97.62 206 LEU A C 1
ATOM 1598 O O . LEU A 1 206 ? 15.515 13.348 -25.830 1.00 97.62 206 LEU A O 1
ATOM 1602 N N . ALA A 1 207 ? 16.622 15.228 -26.352 1.00 97.38 207 ALA A N 1
ATOM 1603 C CA . ALA A 1 207 ? 15.707 15.609 -27.428 1.00 97.38 207 ALA A CA 1
ATOM 1604 C C . ALA A 1 207 ? 15.642 14.541 -28.532 1.00 97.38 207 ALA A C 1
ATOM 1606 O O . ALA A 1 207 ? 14.556 14.215 -29.014 1.00 97.38 207 ALA A O 1
ATOM 1607 N N . ARG A 1 208 ? 16.791 13.952 -28.893 1.00 97.44 208 ARG A N 1
ATOM 1608 C CA . ARG A 1 208 ? 16.858 12.851 -29.860 1.00 97.44 208 ARG A CA 1
ATOM 1609 C C . ARG A 1 208 ? 16.132 11.602 -29.358 1.00 97.44 208 ARG A C 1
ATOM 1611 O O . ARG A 1 208 ? 15.301 11.072 -30.085 1.00 97.44 208 ARG A O 1
ATOM 1618 N N . ILE A 1 209 ? 16.399 11.168 -28.125 1.00 96.88 209 ILE A N 1
ATOM 1619 C CA . ILE A 1 209 ? 15.747 9.995 -27.519 1.00 96.88 209 ILE A CA 1
ATOM 1620 C C . ILE A 1 209 ? 14.231 10.209 -27.443 1.00 96.88 209 ILE A C 1
ATOM 1622 O O . ILE A 1 209 ? 13.466 9.342 -27.846 1.00 96.88 209 ILE A O 1
ATOM 1626 N N . ARG A 1 210 ? 13.769 11.384 -27.006 1.00 96.94 210 ARG A N 1
ATOM 1627 C CA . ARG A 1 210 ? 12.334 11.710 -26.980 1.00 96.94 210 ARG A CA 1
ATOM 1628 C C . ARG A 1 210 ? 11.694 11.617 -28.364 1.00 96.94 210 ARG A C 1
ATOM 1630 O O . ARG A 1 210 ? 10.597 11.080 -28.481 1.00 96.9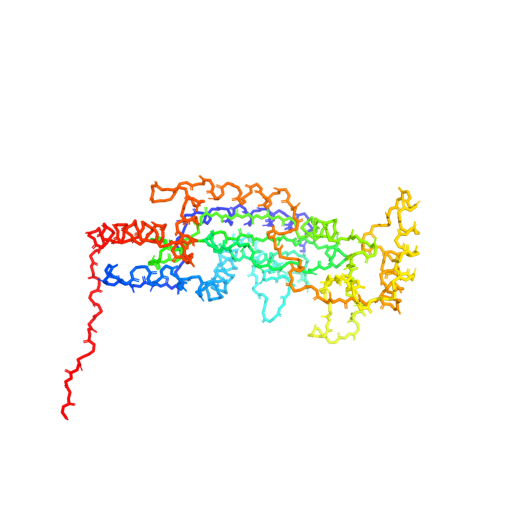4 210 ARG A O 1
ATOM 1637 N N . ALA A 1 211 ? 12.372 12.102 -29.405 1.00 96.12 211 ALA A N 1
ATOM 1638 C CA . ALA A 1 211 ? 11.888 11.988 -30.779 1.00 96.12 211 ALA A CA 1
ATOM 1639 C C . ALA A 1 211 ? 11.828 10.525 -31.259 1.00 96.12 211 ALA A C 1
ATOM 1641 O O . ALA A 1 211 ? 10.843 10.135 -31.882 1.00 96.12 211 ALA A O 1
ATOM 1642 N N . GLU A 1 212 ? 12.839 9.712 -30.930 1.00 93.62 212 GLU A N 1
ATOM 1643 C CA . GLU A 1 212 ? 12.867 8.267 -31.210 1.00 93.62 212 GLU A CA 1
ATOM 1644 C C . GLU A 1 212 ? 11.685 7.553 -30.521 1.00 93.62 212 GLU A C 1
ATOM 1646 O O . GLU A 1 212 ? 10.926 6.843 -31.178 1.00 93.62 212 GLU A O 1
ATOM 1651 N N . HIS A 1 213 ? 11.454 7.814 -29.229 1.00 91.56 213 HIS A N 1
ATOM 1652 C CA . HIS A 1 213 ? 10.353 7.218 -28.461 1.00 91.56 213 HIS A CA 1
ATOM 1653 C C . HIS A 1 213 ? 8.965 7.692 -28.903 1.00 91.56 213 HIS A C 1
ATOM 1655 O O . HIS A 1 213 ? 8.014 6.913 -28.871 1.00 91.56 213 HIS A O 1
ATOM 1661 N N . ALA A 1 214 ? 8.824 8.954 -29.314 1.00 91.38 214 ALA A N 1
ATOM 1662 C CA . ALA A 1 214 ? 7.562 9.485 -29.827 1.00 91.38 214 ALA A CA 1
ATOM 1663 C C . ALA A 1 214 ? 7.162 8.858 -31.175 1.00 91.38 214 ALA A C 1
ATOM 1665 O O . ALA A 1 214 ? 5.983 8.863 -31.522 1.00 91.38 214 ALA A O 1
ATOM 1666 N N . ALA A 1 215 ? 8.126 8.316 -31.927 1.00 92.62 215 ALA A N 1
ATOM 1667 C CA . ALA A 1 215 ? 7.884 7.641 -33.199 1.00 92.62 215 ALA A CA 1
ATOM 1668 C C . ALA A 1 215 ? 7.477 6.160 -33.049 1.00 92.62 215 ALA A C 1
ATOM 1670 O O . ALA A 1 215 ? 7.069 5.543 -34.034 1.00 92.62 215 ALA A O 1
ATOM 1671 N N . LEU A 1 216 ? 7.579 5.579 -31.847 1.00 89.06 216 LEU A N 1
ATOM 1672 C CA . LEU A 1 216 ? 7.193 4.190 -31.594 1.00 89.06 216 LEU A CA 1
ATOM 1673 C C . LEU A 1 216 ? 5.668 4.028 -31.630 1.00 89.06 216 LEU A C 1
ATOM 1675 O O . LEU A 1 216 ? 4.930 4.744 -30.957 1.00 89.06 216 LEU A O 1
ATOM 1679 N N . THR A 1 217 ? 5.192 3.040 -32.389 1.00 84.44 217 THR A N 1
ATOM 1680 C CA . THR A 1 217 ? 3.760 2.712 -32.512 1.00 84.44 217 THR A CA 1
ATOM 1681 C C . THR A 1 217 ? 3.256 1.782 -31.411 1.00 84.44 217 THR A C 1
ATOM 1683 O O . THR A 1 217 ? 2.054 1.704 -31.170 1.00 84.44 217 THR A O 1
ATOM 1686 N N . SER A 1 218 ? 4.164 1.080 -30.740 1.00 84.81 218 SER A N 1
ATOM 1687 C CA . SER A 1 218 ? 3.880 0.189 -29.619 1.00 84.81 218 SER A CA 1
ATOM 1688 C C . SER A 1 218 ? 5.049 0.207 -28.649 1.00 84.81 218 SER A C 1
ATOM 1690 O O . SER A 1 218 ? 6.200 0.328 -29.073 1.00 84.81 218 SER A O 1
ATOM 1692 N N . ARG A 1 219 ? 4.756 0.035 -27.363 1.00 83.38 219 ARG A N 1
ATOM 1693 C CA . ARG A 1 219 ? 5.771 -0.136 -26.324 1.00 83.38 219 ARG A CA 1
ATOM 1694 C C . ARG A 1 219 ? 5.774 -1.588 -25.849 1.00 83.38 219 ARG A C 1
ATOM 1696 O O . ARG A 1 219 ? 4.700 -2.189 -25.811 1.00 83.38 219 ARG A O 1
ATOM 1703 N N . PRO A 1 220 ? 6.950 -2.156 -25.545 1.00 86.62 220 PRO A N 1
ATOM 1704 C CA . PRO A 1 220 ? 7.025 -3.477 -24.940 1.00 86.62 220 PRO A CA 1
ATOM 1705 C C . PRO A 1 220 ? 6.365 -3.472 -23.555 1.00 86.62 220 PRO A C 1
ATOM 1707 O O . PRO A 1 220 ? 6.276 -2.426 -22.910 1.00 86.62 220 PRO A O 1
ATOM 1710 N N . ASP A 1 221 ? 5.941 -4.644 -23.082 1.00 88.31 221 ASP A N 1
ATOM 1711 C CA . ASP A 1 221 ? 5.447 -4.774 -21.711 1.00 88.31 221 ASP A CA 1
ATOM 1712 C C . ASP A 1 221 ? 6.550 -4.386 -20.712 1.00 88.31 221 ASP A C 1
ATOM 1714 O O . ASP A 1 221 ? 7.699 -4.810 -20.901 1.00 88.31 221 ASP A O 1
ATOM 1718 N N . PRO A 1 222 ? 6.236 -3.632 -19.638 1.00 87.81 222 PRO A N 1
ATOM 1719 C CA . PRO A 1 222 ? 7.240 -3.058 -18.738 1.00 87.81 222 PRO A CA 1
ATOM 1720 C C . PRO A 1 222 ? 8.226 -4.070 -18.145 1.00 87.81 222 PRO A C 1
ATOM 1722 O O . PRO A 1 222 ? 9.403 -3.761 -17.983 1.00 87.81 222 PRO A O 1
ATOM 1725 N N . TYR A 1 223 ? 7.757 -5.283 -17.847 1.00 86.12 223 TYR A N 1
ATOM 1726 C CA . TYR A 1 223 ? 8.545 -6.357 -17.235 1.00 86.12 223 TYR A CA 1
ATOM 1727 C C . TYR A 1 223 ? 9.248 -7.262 -18.267 1.00 86.12 223 TYR A C 1
ATOM 1729 O O . TYR A 1 223 ? 9.945 -8.207 -17.903 1.00 86.12 223 TYR A O 1
ATOM 1737 N N . SER A 1 224 ? 9.078 -7.003 -19.569 1.00 90.81 224 SER A N 1
ATOM 1738 C CA . SER A 1 224 ? 9.699 -7.807 -20.625 1.00 90.81 224 SER A CA 1
ATOM 1739 C C . SER A 1 224 ? 11.213 -7.582 -20.713 1.00 90.81 224 SER A C 1
ATOM 1741 O O . SER A 1 224 ? 11.720 -6.492 -20.442 1.00 90.81 224 SER A O 1
ATOM 1743 N N . ALA A 1 225 ? 11.950 -8.589 -21.193 1.00 91.31 225 ALA A N 1
ATOM 1744 C CA . ALA A 1 225 ? 13.401 -8.485 -21.381 1.00 91.31 225 ALA A CA 1
ATOM 1745 C C . ALA A 1 225 ? 13.808 -7.312 -22.297 1.00 91.31 225 ALA A C 1
ATOM 1747 O O . ALA A 1 225 ? 14.847 -6.694 -22.078 1.00 91.31 225 ALA A O 1
ATOM 1748 N N . ALA A 1 226 ? 12.981 -6.982 -23.297 1.00 92.69 226 ALA A N 1
ATOM 1749 C CA . ALA A 1 226 ? 13.216 -5.850 -24.190 1.00 92.69 226 ALA A CA 1
ATOM 1750 C C . ALA A 1 226 ? 13.076 -4.503 -23.461 1.00 92.69 226 ALA A C 1
ATOM 1752 O O . ALA A 1 226 ? 13.976 -3.672 -23.564 1.00 92.69 226 ALA A O 1
ATOM 1753 N N . ALA A 1 227 ? 12.004 -4.315 -22.680 1.00 93.12 227 ALA A N 1
ATOM 1754 C CA . ALA A 1 227 ? 11.794 -3.105 -21.881 1.00 93.12 227 ALA A CA 1
ATOM 1755 C C . ALA A 1 227 ? 12.887 -2.923 -20.815 1.00 93.12 227 ALA A C 1
ATOM 1757 O O . ALA A 1 227 ? 13.368 -1.816 -20.586 1.00 93.12 227 ALA A O 1
ATOM 1758 N N . GLN A 1 228 ? 13.323 -4.019 -20.188 1.00 94.56 228 GLN A N 1
ATOM 1759 C CA . GLN A 1 228 ? 14.391 -3.985 -19.189 1.00 94.56 228 GLN A CA 1
ATOM 1760 C C . GLN A 1 228 ? 15.762 -3.683 -19.815 1.00 94.56 228 GLN A C 1
ATOM 1762 O O . GLN A 1 228 ? 16.536 -2.904 -19.257 1.00 94.56 228 GLN A O 1
ATOM 1767 N N . ALA A 1 229 ? 16.058 -4.220 -21.003 1.00 94.62 229 ALA A N 1
ATOM 1768 C CA . ALA A 1 229 ? 17.266 -3.864 -21.749 1.00 94.62 229 ALA A CA 1
ATOM 1769 C C . ALA A 1 229 ? 17.262 -2.387 -22.182 1.00 94.62 229 ALA A C 1
ATOM 1771 O O . ALA A 1 229 ? 18.281 -1.707 -22.060 1.00 94.62 229 ALA A O 1
ATOM 1772 N N . GLU A 1 230 ? 16.113 -1.880 -22.633 1.00 95.12 230 GLU A N 1
ATOM 1773 C CA . GLU A 1 230 ? 15.914 -0.467 -22.966 1.00 95.12 230 GLU A CA 1
ATOM 1774 C C . GLU A 1 230 ? 16.107 0.436 -21.741 1.00 95.12 230 GLU A C 1
ATOM 1776 O O . GLU A 1 230 ? 16.844 1.418 -21.814 1.00 95.12 230 GLU A O 1
ATOM 1781 N N . ALA A 1 231 ? 15.517 0.089 -20.593 1.00 95.75 231 ALA A N 1
ATOM 1782 C CA . ALA A 1 231 ? 15.692 0.845 -19.357 1.00 95.75 231 ALA A CA 1
ATOM 1783 C C . ALA A 1 231 ? 17.175 0.945 -18.957 1.00 95.75 231 ALA A C 1
ATOM 1785 O O . ALA A 1 231 ? 17.646 2.027 -18.605 1.00 95.75 231 ALA A O 1
ATOM 1786 N N . LEU A 1 232 ? 17.933 -0.151 -19.067 1.00 95.19 232 LEU A N 1
ATOM 1787 C CA . LEU A 1 232 ? 19.373 -0.155 -18.795 1.00 95.19 232 LEU A CA 1
ATOM 1788 C C . LEU A 1 232 ? 20.167 0.701 -19.794 1.00 95.19 232 LEU A C 1
ATOM 1790 O O . LEU A 1 232 ? 21.054 1.446 -19.376 1.00 95.19 232 LEU A O 1
ATOM 1794 N N . ASP A 1 233 ? 19.855 0.636 -21.094 1.00 96.56 233 ASP A N 1
ATOM 1795 C CA . ASP A 1 233 ? 20.484 1.505 -22.102 1.00 96.56 233 ASP A CA 1
ATOM 1796 C C . ASP A 1 233 ? 20.226 2.986 -21.799 1.00 96.56 233 ASP A C 1
ATOM 1798 O O . ASP A 1 233 ? 21.153 3.800 -21.768 1.00 96.56 233 ASP A O 1
ATOM 1802 N N . LEU A 1 234 ? 18.976 3.331 -21.485 1.00 97.50 234 LEU A N 1
ATOM 1803 C CA . LEU A 1 234 ? 18.587 4.687 -21.127 1.00 97.50 234 LEU A CA 1
ATOM 1804 C C . LEU A 1 234 ? 19.305 5.167 -19.863 1.00 97.50 234 LEU A C 1
ATOM 1806 O O . LEU A 1 234 ? 19.818 6.286 -19.861 1.00 97.50 234 LEU A O 1
ATOM 1810 N N . MET A 1 235 ? 19.406 4.338 -18.819 1.00 96.81 235 MET A N 1
ATOM 1811 C CA . MET A 1 235 ? 20.138 4.673 -17.588 1.00 96.81 235 MET A CA 1
ATOM 1812 C C . MET A 1 235 ? 21.643 4.884 -17.807 1.00 96.81 235 MET A C 1
ATOM 1814 O O . MET A 1 235 ? 22.261 5.629 -17.051 1.00 96.81 235 MET A O 1
ATOM 1818 N N . ASN A 1 236 ? 22.238 4.271 -18.835 1.00 97.06 236 ASN A N 1
ATOM 1819 C CA . ASN A 1 236 ? 23.641 4.505 -19.199 1.00 97.06 236 ASN A CA 1
ATOM 1820 C C . ASN A 1 236 ? 23.848 5.817 -19.975 1.00 97.06 236 ASN A C 1
ATOM 1822 O O . ASN A 1 236 ? 24.971 6.317 -20.057 1.00 97.06 236 ASN A O 1
ATOM 1826 N N . ARG A 1 237 ? 22.785 6.358 -20.579 1.00 97.25 237 ARG A N 1
ATOM 1827 C CA . ARG A 1 237 ? 22.834 7.504 -21.501 1.00 97.25 237 ARG A CA 1
ATOM 1828 C C . ARG A 1 237 ? 22.275 8.795 -20.904 1.00 97.25 237 ARG A C 1
ATOM 1830 O O . ARG A 1 237 ? 22.653 9.874 -21.354 1.00 97.25 237 ARG A O 1
ATOM 1837 N N . LEU A 1 238 ? 21.365 8.693 -19.940 1.00 98.19 238 LEU A N 1
ATOM 1838 C CA . LEU A 1 238 ? 20.662 9.809 -19.308 1.00 98.19 238 LEU A CA 1
ATOM 1839 C C . LEU A 1 238 ? 20.721 9.686 -17.782 1.00 98.19 238 LEU A C 1
ATOM 1841 O O . LEU A 1 238 ? 20.942 8.607 -17.234 1.00 98.19 238 LEU A O 1
ATOM 1845 N N . VAL A 1 239 ? 20.498 10.801 -17.086 1.00 98.19 239 VAL A N 1
ATOM 1846 C CA . VAL A 1 239 ? 20.554 10.837 -15.622 1.00 98.19 239 VAL A CA 1
ATOM 1847 C C . VAL A 1 239 ? 19.176 10.558 -15.039 1.00 98.19 239 VAL A C 1
ATOM 1849 O O . VAL A 1 239 ? 18.202 11.235 -15.359 1.00 98.19 239 VAL A O 1
ATOM 1852 N N . TYR A 1 240 ? 19.102 9.597 -14.120 1.00 98.31 240 TYR A N 1
ATOM 1853 C CA . TYR A 1 240 ? 17.878 9.257 -13.402 1.00 98.31 240 TYR A CA 1
ATOM 1854 C C . TYR A 1 240 ? 18.072 9.306 -11.892 1.00 98.31 240 TYR A C 1
ATOM 1856 O O . TYR A 1 240 ? 19.144 9.010 -11.366 1.00 98.31 240 TYR A O 1
ATOM 1864 N N . ARG A 1 241 ? 16.986 9.611 -11.179 1.00 97.62 241 ARG A N 1
ATOM 1865 C CA . ARG A 1 241 ? 16.920 9.551 -9.719 1.00 97.62 241 ARG A CA 1
ATOM 1866 C C . ARG A 1 241 ? 15.922 8.489 -9.282 1.00 97.62 241 ARG A C 1
ATOM 1868 O O . ARG A 1 241 ? 14.806 8.446 -9.795 1.00 97.62 241 ARG A O 1
ATOM 1875 N N . LEU A 1 242 ? 16.296 7.689 -8.283 1.00 96.94 242 LEU A N 1
ATOM 1876 C CA . LEU A 1 242 ? 15.376 6.763 -7.622 1.00 96.94 242 LEU A CA 1
ATOM 1877 C C . LEU A 1 242 ? 14.183 7.534 -7.033 1.00 96.94 242 LEU A C 1
ATOM 1879 O O . LEU A 1 242 ? 14.359 8.497 -6.275 1.00 96.94 242 LEU A O 1
ATOM 1883 N N . ASP A 1 243 ? 12.968 7.110 -7.369 1.00 95.25 243 ASP A N 1
ATOM 1884 C CA . ASP A 1 243 ? 11.749 7.741 -6.881 1.00 95.25 243 ASP A CA 1
ATOM 1885 C C . ASP A 1 243 ? 11.272 7.093 -5.579 1.00 95.25 243 ASP A C 1
ATOM 1887 O O . ASP A 1 243 ? 10.833 5.944 -5.522 1.00 95.25 243 ASP A O 1
ATOM 1891 N N . THR A 1 244 ? 11.304 7.873 -4.504 1.00 88.75 244 THR A N 1
ATOM 1892 C CA . THR A 1 244 ? 10.827 7.442 -3.189 1.00 88.75 244 THR A CA 1
ATOM 1893 C C . THR A 1 244 ? 9.302 7.339 -3.121 1.00 88.75 244 THR A C 1
ATOM 1895 O O . THR A 1 244 ? 8.779 6.741 -2.180 1.00 88.75 244 THR A O 1
ATOM 1898 N N . ASN A 1 245 ? 8.569 7.885 -4.094 1.00 90.50 245 ASN A N 1
ATOM 1899 C CA . ASN A 1 245 ? 7.118 7.742 -4.192 1.00 90.50 245 ASN A CA 1
ATOM 1900 C C . ASN A 1 245 ? 6.668 6.538 -5.020 1.00 90.50 245 ASN A C 1
ATOM 1902 O O . ASN A 1 245 ? 5.473 6.245 -5.005 1.00 90.50 245 ASN A O 1
ATOM 1906 N N . PHE A 1 246 ? 7.591 5.852 -5.700 1.00 94.62 246 PHE A N 1
ATOM 1907 C CA . PHE A 1 246 ? 7.277 4.670 -6.493 1.00 94.62 246 PHE A CA 1
ATOM 1908 C C . PHE A 1 246 ? 6.533 3.624 -5.655 1.00 94.62 246 PHE A C 1
ATOM 1910 O O . PHE A 1 246 ? 6.894 3.371 -4.497 1.00 94.62 246 PHE A O 1
ATOM 1917 N N . ALA A 1 247 ? 5.526 3.007 -6.274 1.00 94.50 247 ALA A N 1
ATOM 1918 C CA . ALA A 1 247 ? 4.767 1.875 -5.748 1.00 94.50 247 ALA A CA 1
ATOM 1919 C C . ALA A 1 247 ? 3.921 2.128 -4.490 1.00 94.50 247 ALA A C 1
ATOM 1921 O O . ALA A 1 247 ? 3.482 1.162 -3.868 1.00 94.50 247 ALA A O 1
ATOM 1922 N N . LYS A 1 248 ? 3.684 3.384 -4.086 1.00 95.25 248 LYS A N 1
ATOM 1923 C CA . LYS A 1 248 ? 2.692 3.683 -3.037 1.00 95.25 248 LYS A CA 1
ATOM 1924 C C . LYS A 1 248 ? 1.307 3.254 -3.513 1.00 95.25 248 LYS A C 1
ATOM 1926 O O . LYS A 1 248 ? 0.913 3.648 -4.606 1.00 95.25 248 LYS A O 1
ATOM 1931 N N . ILE A 1 249 ? 0.573 2.504 -2.695 1.00 93.62 249 ILE A N 1
ATOM 1932 C CA . ILE A 1 249 ? -0.719 1.900 -3.068 1.00 93.62 249 ILE A CA 1
ATOM 1933 C C . ILE A 1 249 ? -1.724 2.945 -3.574 1.00 93.62 249 ILE A C 1
ATOM 1935 O O . ILE A 1 249 ? -2.416 2.703 -4.552 1.00 93.62 249 ILE A O 1
ATOM 1939 N N . ASP A 1 250 ? -1.739 4.147 -2.997 1.00 90.62 250 ASP A N 1
ATOM 1940 C CA . ASP A 1 250 ? -2.630 5.238 -3.436 1.00 90.62 250 ASP A CA 1
ATOM 1941 C C . ASP A 1 250 ? -2.335 5.776 -4.850 1.00 90.62 250 ASP A C 1
ATOM 1943 O O . ASP A 1 250 ? -3.086 6.591 -5.376 1.00 90.62 250 ASP A O 1
ATOM 1947 N N . ARG A 1 251 ? -1.210 5.382 -5.457 1.00 91.00 251 ARG A N 1
ATOM 1948 C CA . ARG A 1 251 ? -0.704 5.943 -6.719 1.00 91.00 251 ARG A CA 1
ATOM 1949 C C . ARG A 1 251 ? -0.611 4.928 -7.853 1.00 91.00 251 ARG A C 1
ATOM 1951 O O . ARG A 1 251 ? -0.219 5.310 -8.944 1.00 91.00 251 ARG A O 1
ATOM 1958 N N . VAL A 1 252 ? -0.943 3.657 -7.625 1.00 90.56 252 VAL A N 1
ATOM 1959 C CA . VAL A 1 252 ? -0.799 2.602 -8.650 1.00 90.56 252 VAL A CA 1
ATOM 1960 C C . VAL A 1 252 ? -2.030 2.439 -9.547 1.00 90.56 252 VAL A C 1
ATOM 1962 O O . VAL A 1 252 ? -2.016 1.587 -10.424 1.00 90.56 252 VAL A O 1
ATOM 1965 N N . VAL A 1 253 ? -3.067 3.269 -9.363 1.00 92.31 253 VAL A N 1
ATOM 1966 C CA . VAL A 1 253 ? -4.262 3.362 -10.232 1.00 92.31 253 VAL A CA 1
ATOM 1967 C C . VAL A 1 253 ? -4.949 2.004 -10.452 1.00 92.31 253 VAL A C 1
ATOM 1969 O O . VAL A 1 253 ? -5.359 1.660 -11.556 1.00 92.31 253 VAL A O 1
ATOM 1972 N N . ASN A 1 254 ? -5.071 1.212 -9.387 1.00 97.06 254 ASN A N 1
ATOM 1973 C CA . ASN A 1 254 ? -5.833 -0.033 -9.409 1.00 97.06 254 ASN A CA 1
ATOM 1974 C C . ASN A 1 254 ? -7.318 0.252 -9.119 1.00 97.06 254 ASN A C 1
ATOM 1976 O O . ASN A 1 254 ? -7.637 0.953 -8.158 1.00 97.06 254 ASN A O 1
ATOM 1980 N N . ALA A 1 255 ? -8.220 -0.281 -9.948 1.00 97.12 255 ALA A N 1
ATOM 1981 C CA . ALA A 1 255 ? -9.645 0.049 -9.895 1.00 97.12 255 ALA A CA 1
ATOM 1982 C C . ALA A 1 255 ? -10.307 -0.330 -8.560 1.00 97.12 255 ALA A C 1
ATOM 1984 O O . ALA A 1 255 ? -11.058 0.478 -8.013 1.00 97.12 255 ALA A O 1
ATOM 1985 N N . ASP A 1 256 ? -9.989 -1.503 -8.010 1.00 97.25 256 ASP A N 1
ATOM 1986 C CA . ASP A 1 256 ? -10.571 -1.980 -6.752 1.00 97.25 256 ASP A CA 1
ATOM 1987 C C . ASP A 1 256 ? -10.059 -1.171 -5.562 1.00 97.25 256 ASP A C 1
ATOM 1989 O O . ASP A 1 256 ? -10.836 -0.779 -4.691 1.00 97.25 256 ASP A O 1
ATOM 1993 N N . VAL A 1 257 ? -8.766 -0.825 -5.558 1.00 97.38 257 VAL A N 1
ATOM 1994 C CA . VAL A 1 257 ? -8.182 0.074 -4.549 1.00 97.38 257 VAL A CA 1
ATOM 1995 C C . VAL A 1 257 ? -8.848 1.452 -4.591 1.00 97.38 257 VAL A C 1
ATOM 1997 O O . VAL A 1 257 ? -9.193 2.001 -3.543 1.00 97.38 257 VAL A O 1
ATOM 2000 N N . GLU A 1 258 ? -9.066 2.018 -5.780 1.00 97.25 258 GLU A N 1
ATOM 2001 C CA . GLU A 1 258 ? -9.738 3.314 -5.933 1.00 97.25 258 GLU A CA 1
ATOM 2002 C C . GLU A 1 258 ? -11.218 3.262 -5.518 1.00 97.25 258 GLU A C 1
ATOM 2004 O O . GLU A 1 258 ? -11.709 4.187 -4.857 1.00 97.25 258 GLU A O 1
ATOM 2009 N N . ALA A 1 259 ? -11.923 2.177 -5.853 1.00 97.88 259 ALA A N 1
ATOM 2010 C CA . ALA A 1 259 ? -13.304 1.949 -5.439 1.00 97.88 259 ALA A CA 1
ATOM 2011 C C . ALA A 1 259 ? -13.416 1.822 -3.913 1.00 97.88 259 ALA A C 1
ATOM 2013 O O . ALA A 1 259 ? -14.198 2.547 -3.292 1.00 97.88 259 ALA A O 1
ATOM 2014 N N . PHE A 1 260 ? -12.573 0.991 -3.298 1.00 97.50 260 PHE A N 1
ATOM 2015 C CA . PHE A 1 260 ? -12.506 0.823 -1.849 1.00 97.50 260 PHE A CA 1
ATOM 2016 C C . PHE A 1 260 ? -12.169 2.138 -1.138 1.00 97.50 260 PHE A C 1
ATOM 2018 O O . PHE A 1 260 ? -12.854 2.541 -0.197 1.00 97.50 260 PHE A O 1
ATOM 2025 N N . LYS A 1 261 ? -11.168 2.878 -1.628 1.00 96.62 261 LYS A N 1
ATOM 2026 C CA . LYS A 1 261 ? -10.809 4.199 -1.096 1.00 96.62 261 LYS A CA 1
ATOM 2027 C C . LYS A 1 261 ? -11.992 5.162 -1.153 1.00 96.62 261 LYS A C 1
ATOM 2029 O O . LYS A 1 261 ? -12.276 5.843 -0.168 1.00 96.62 261 LYS A O 1
ATOM 2034 N N . SER A 1 262 ? -12.694 5.210 -2.283 1.00 97.12 262 SER A N 1
ATOM 2035 C CA . SER A 1 262 ? -13.865 6.074 -2.465 1.00 97.12 262 SER A CA 1
ATOM 2036 C C . SER A 1 262 ? -14.991 5.697 -1.504 1.00 97.12 262 SER A C 1
ATOM 2038 O O . SER A 1 262 ? -15.561 6.575 -0.853 1.00 97.12 262 SER A O 1
ATOM 2040 N N . GLN A 1 263 ? -15.256 4.398 -1.348 1.00 97.62 263 GLN A N 1
ATOM 2041 C CA . GLN A 1 263 ? -16.231 3.871 -0.398 1.00 97.62 263 GLN A CA 1
ATOM 2042 C C . GLN A 1 263 ? -15.895 4.298 1.036 1.00 97.62 263 GLN A C 1
ATOM 2044 O O . GLN A 1 263 ? -16.721 4.950 1.678 1.00 97.62 263 GLN A O 1
ATOM 2049 N N . ILE A 1 264 ? -14.678 4.024 1.515 1.00 97.81 264 ILE A N 1
ATOM 2050 C CA . ILE A 1 264 ? -14.238 4.384 2.871 1.00 97.81 264 ILE A CA 1
ATOM 2051 C C . ILE A 1 264 ? -14.322 5.895 3.099 1.00 97.81 264 ILE A C 1
ATOM 2053 O O . ILE A 1 264 ? -14.890 6.335 4.098 1.00 97.81 264 ILE A O 1
ATOM 2057 N N . LEU A 1 265 ? -13.827 6.709 2.163 1.00 97.25 265 LEU A N 1
ATOM 2058 C CA . LEU A 1 265 ? -13.857 8.169 2.294 1.00 97.25 265 LEU A CA 1
ATOM 2059 C C . LEU A 1 265 ? -15.284 8.741 2.294 1.00 97.25 265 LEU A C 1
ATOM 2061 O O . LEU A 1 265 ? -15.528 9.767 2.935 1.00 97.25 265 LEU A O 1
ATOM 2065 N N . SER A 1 266 ? -16.220 8.089 1.602 1.00 97.94 266 SER A N 1
ATOM 2066 C CA . SER A 1 266 ? -17.633 8.483 1.563 1.00 97.94 266 SER A CA 1
ATOM 2067 C C . SER A 1 266 ? -18.448 7.999 2.768 1.00 97.94 266 SER A C 1
ATOM 2069 O O . SER A 1 266 ? -19.507 8.562 3.050 1.00 97.94 266 SER A O 1
ATOM 2071 N N . SER A 1 267 ? -17.961 6.988 3.493 1.00 97.31 267 SER A N 1
ATOM 2072 C CA . SER A 1 267 ? -18.659 6.419 4.646 1.00 97.31 267 SER A CA 1
ATOM 2073 C C . SER A 1 267 ? -18.807 7.439 5.779 1.00 97.31 267 SER A C 1
ATOM 2075 O O . SER A 1 267 ? -17.912 8.256 6.020 1.00 97.31 267 SER A O 1
ATOM 2077 N N . THR A 1 268 ? -19.957 7.410 6.463 1.00 96.75 268 THR A N 1
ATOM 2078 C CA . THR A 1 268 ? -20.232 8.275 7.619 1.00 96.75 268 THR A CA 1
ATOM 2079 C C . THR A 1 268 ? -19.726 7.619 8.895 1.00 96.75 268 THR A C 1
ATOM 2081 O O . THR A 1 268 ? -20.094 6.490 9.201 1.00 96.75 268 THR A O 1
ATOM 2084 N N . TYR A 1 269 ? -18.955 8.366 9.677 1.00 94.44 269 TYR A N 1
ATOM 2085 C CA . TYR A 1 269 ? -18.466 7.970 10.987 1.00 94.44 269 TYR A CA 1
ATOM 2086 C C . TYR A 1 269 ? -18.565 9.164 11.942 1.00 94.44 269 TYR A C 1
ATOM 2088 O O . TYR A 1 269 ? -18.123 10.264 11.607 1.00 94.44 269 TYR A O 1
ATOM 2096 N N . LEU A 1 270 ? -19.194 8.985 13.108 1.00 91.50 270 LEU A N 1
ATOM 2097 C CA . LEU A 1 270 ? -19.411 10.060 14.093 1.00 91.50 270 LEU A CA 1
ATOM 2098 C C . LEU A 1 270 ? -20.060 11.326 13.488 1.00 91.50 270 LEU A C 1
ATOM 2100 O O . LEU A 1 270 ? -19.631 12.457 13.709 1.00 91.50 270 LEU A O 1
ATOM 2104 N N . GLY A 1 271 ? -21.091 11.126 12.661 1.00 91.88 271 GLY A N 1
ATOM 2105 C CA . GLY A 1 271 ? -21.899 12.208 12.087 1.00 91.88 271 GLY A CA 1
ATOM 2106 C C . GLY A 1 271 ? -21.257 12.990 10.933 1.00 91.88 271 GLY A C 1
ATOM 2107 O O . GLY A 1 271 ? -21.857 13.956 10.458 1.00 91.88 271 GLY A O 1
ATOM 2108 N N . LYS A 1 272 ? -20.066 12.605 10.452 1.00 95.31 272 LYS A N 1
ATOM 2109 C CA . LYS A 1 272 ? -19.443 13.169 9.240 1.00 95.31 272 LYS A CA 1
ATOM 2110 C C . LYS A 1 272 ? -18.874 12.067 8.362 1.00 95.31 272 LYS A C 1
ATOM 2112 O O . LYS A 1 272 ? -18.525 10.998 8.846 1.00 95.31 272 LYS A O 1
ATOM 2117 N N . THR A 1 273 ? -18.732 12.335 7.072 1.00 97.62 273 THR A N 1
ATOM 2118 C CA . THR A 1 273 ? -17.969 11.437 6.198 1.00 97.62 273 THR A CA 1
ATOM 2119 C C . THR A 1 273 ? -16.488 11.444 6.574 1.00 97.62 273 THR A C 1
ATOM 2121 O O . THR A 1 273 ? -15.963 12.464 7.036 1.00 97.62 273 THR A O 1
ATOM 2124 N N . ILE A 1 274 ? -15.777 10.345 6.328 1.00 97.19 274 ILE A N 1
ATOM 2125 C CA . ILE A 1 274 ? -14.322 10.296 6.534 1.00 97.19 274 ILE A CA 1
ATOM 2126 C C . ILE A 1 274 ? -13.605 11.369 5.698 1.00 97.19 274 ILE A C 1
ATOM 2128 O O . ILE A 1 274 ? -12.665 11.999 6.182 1.00 97.19 274 ILE A O 1
ATOM 2132 N N . SER A 1 275 ? -14.081 11.676 4.487 1.00 96.88 275 SER A N 1
ATOM 2133 C CA . SER A 1 275 ? -13.542 12.780 3.685 1.00 96.88 275 SER A CA 1
ATOM 2134 C C . SER A 1 275 ? -13.713 14.140 4.370 1.00 96.88 275 SER A C 1
ATOM 2136 O O . SER A 1 275 ? -12.795 14.959 4.334 1.00 96.88 275 SER A O 1
ATOM 2138 N N . GLN A 1 276 ? -14.857 14.397 5.011 1.00 96.38 276 GLN A N 1
ATOM 2139 C CA . GLN A 1 276 ? -15.065 15.626 5.786 1.00 96.38 276 GLN A CA 1
ATOM 2140 C C . GLN A 1 276 ? -14.134 15.684 7.003 1.00 96.38 276 GLN A C 1
ATOM 2142 O O . GLN A 1 276 ? -13.567 16.742 7.278 1.00 96.38 276 GLN A O 1
ATOM 2147 N N . TRP A 1 277 ? -13.919 14.560 7.695 1.00 95.62 277 TRP A N 1
ATOM 2148 C CA . TRP A 1 277 ? -12.920 14.478 8.764 1.00 95.62 277 TRP A CA 1
ATOM 2149 C C . TRP A 1 277 ? -11.509 14.761 8.255 1.00 95.62 277 TRP A C 1
ATOM 2151 O O . TRP A 1 277 ? -10.801 15.583 8.834 1.00 95.62 277 TRP A O 1
ATOM 2161 N N . LYS A 1 278 ? -11.115 14.162 7.129 1.00 94.44 278 LYS A N 1
ATOM 2162 C CA . LYS A 1 278 ? -9.817 14.406 6.492 1.00 94.44 278 LYS A CA 1
ATOM 2163 C C . LYS A 1 278 ? -9.622 15.888 6.162 1.00 94.44 278 LYS A C 1
ATOM 2165 O O . LYS A 1 278 ? -8.554 16.432 6.432 1.00 94.44 278 LYS A O 1
ATOM 2170 N N . THR A 1 279 ? -10.651 16.570 5.649 1.00 94.56 279 THR A N 1
ATOM 2171 C CA . THR A 1 279 ? -10.607 18.025 5.425 1.00 94.56 279 THR A CA 1
ATOM 2172 C C . THR A 1 279 ? -10.428 18.806 6.726 1.00 94.56 279 THR A C 1
ATOM 2174 O O . THR A 1 279 ? -9.593 19.703 6.768 1.00 94.56 279 THR A O 1
ATOM 2177 N N . LEU A 1 280 ? -11.146 18.456 7.799 1.00 93.81 280 LEU A N 1
ATOM 2178 C CA . LEU A 1 280 ? -11.001 19.117 9.103 1.00 93.81 280 LEU A CA 1
ATOM 2179 C C . LEU A 1 280 ? -9.581 18.971 9.668 1.00 93.81 280 LEU A C 1
ATOM 2181 O O . LEU A 1 280 ? -8.999 19.948 10.132 1.00 93.81 280 LEU A O 1
ATOM 2185 N N . PHE A 1 281 ? -8.993 17.777 9.581 1.00 92.06 281 PHE A N 1
ATOM 2186 C CA . PHE A 1 281 ? -7.619 17.527 10.031 1.00 92.06 281 PHE A CA 1
ATOM 2187 C C . PHE A 1 281 ? -6.582 18.242 9.156 1.00 92.06 281 PHE A C 1
ATOM 2189 O O . PHE A 1 281 ? -5.561 18.714 9.661 1.00 92.06 281 PHE A O 1
ATOM 2196 N N . ALA A 1 282 ? -6.834 18.364 7.851 1.00 91.94 282 ALA A N 1
ATOM 2197 C CA . ALA A 1 282 ? -5.993 19.157 6.962 1.00 91.94 282 ALA A CA 1
ATOM 2198 C C . ALA A 1 282 ? -6.073 20.656 7.298 1.00 91.94 282 ALA A C 1
ATOM 2200 O O . ALA A 1 282 ? -5.038 21.312 7.407 1.00 91.94 282 ALA A O 1
ATOM 2201 N N . ASP A 1 283 ? -7.277 21.186 7.530 1.00 93.75 283 ASP A N 1
ATOM 2202 C CA . ASP A 1 283 ? -7.500 22.580 7.927 1.00 93.75 283 ASP A CA 1
ATOM 2203 C C . ASP A 1 283 ? -6.846 22.897 9.284 1.00 93.75 283 ASP A C 1
ATOM 2205 O O . ASP A 1 283 ? -6.266 23.971 9.451 1.00 93.75 283 ASP A O 1
ATOM 2209 N N . LEU A 1 284 ? -6.858 21.946 10.225 1.00 90.12 284 LEU A N 1
ATOM 2210 C CA . LEU A 1 284 ? -6.185 22.058 11.522 1.00 90.12 284 LEU A CA 1
ATOM 2211 C C . LEU A 1 284 ? -4.654 22.199 11.401 1.00 90.12 284 LEU A C 1
ATOM 2213 O O . LEU A 1 284 ? -4.018 22.887 12.205 1.00 90.12 284 LEU A O 1
ATOM 2217 N N . ASN A 1 285 ? -4.063 21.541 10.404 1.00 87.00 285 ASN A N 1
ATOM 2218 C CA . ASN A 1 285 ? -2.631 21.601 10.098 1.00 87.00 285 ASN A CA 1
ATOM 2219 C C . ASN A 1 285 ? -2.275 22.719 9.100 1.00 87.00 285 ASN A C 1
ATOM 2221 O O . ASN A 1 285 ? -1.102 22.920 8.786 1.00 87.00 285 ASN A O 1
ATOM 2225 N N . GLY A 1 286 ? -3.276 23.436 8.585 1.00 88.88 286 GLY A N 1
ATOM 2226 C CA . GLY A 1 286 ? -3.111 24.477 7.581 1.00 88.88 286 GLY A CA 1
ATOM 2227 C C . GLY A 1 286 ? -2.669 25.827 8.151 1.00 88.88 286 GLY A C 1
ATOM 2228 O O . GLY A 1 286 ? -2.739 26.098 9.348 1.00 88.88 286 GLY A O 1
ATOM 2229 N N . SER A 1 287 ? -2.249 26.722 7.253 1.00 90.50 287 SER A N 1
ATOM 2230 C CA . SER A 1 287 ? -1.842 28.097 7.582 1.00 90.50 287 SER A CA 1
ATOM 2231 C C . SER A 1 287 ? -3.001 29.105 7.612 1.00 90.50 287 SER A C 1
ATOM 2233 O O . SER A 1 287 ? -2.810 30.245 8.030 1.00 90.50 287 SER A O 1
ATOM 2235 N N . ASN A 1 288 ? -4.204 28.722 7.166 1.00 95.56 288 ASN A N 1
ATOM 2236 C CA . ASN A 1 288 ? -5.372 29.604 7.172 1.00 95.56 288 ASN A CA 1
ATOM 2237 C C . ASN A 1 288 ? -6.022 29.639 8.564 1.00 95.56 288 ASN A C 1
ATOM 2239 O O . ASN A 1 288 ? -6.726 28.706 8.948 1.00 95.56 288 ASN A O 1
ATOM 2243 N N . GLU A 1 289 ? -5.831 30.748 9.276 1.00 93.88 289 GLU A N 1
ATOM 2244 C CA . GLU A 1 289 ? -6.282 30.935 10.660 1.00 93.88 289 GLU A CA 1
ATOM 2245 C C . GLU A 1 289 ? -7.783 30.672 10.861 1.00 93.88 289 GLU A C 1
ATOM 2247 O O . GLU A 1 289 ? -8.176 29.924 11.752 1.00 93.88 289 GLU A O 1
ATOM 2252 N N . ALA A 1 290 ? -8.638 31.221 9.994 1.00 94.62 290 ALA A N 1
ATOM 2253 C CA . ALA A 1 290 ? -10.089 31.092 10.128 1.00 94.62 290 ALA A CA 1
ATOM 2254 C C . ALA A 1 290 ? -10.588 29.657 9.880 1.00 94.62 290 ALA A C 1
ATOM 2256 O O . ALA A 1 290 ? -11.609 29.235 10.425 1.00 94.62 290 ALA A O 1
ATOM 2257 N N . LYS A 1 291 ? -9.904 28.889 9.024 1.00 94.75 291 LYS A N 1
ATOM 2258 C CA . LYS A 1 291 ? -10.191 27.458 8.846 1.00 94.75 291 LYS A CA 1
ATOM 2259 C C . LYS A 1 291 ? -9.700 26.649 10.041 1.00 94.75 291 LYS A C 1
ATOM 2261 O O . LYS A 1 291 ? -10.466 25.844 10.565 1.00 94.75 291 LYS A O 1
ATOM 2266 N N . ARG A 1 292 ? -8.483 26.930 10.512 1.00 94.56 292 ARG A N 1
ATOM 2267 C CA . ARG A 1 292 ? -7.888 26.260 11.669 1.00 94.56 292 ARG A CA 1
ATOM 2268 C C . ARG A 1 292 ? -8.748 26.419 12.921 1.00 94.56 292 ARG A C 1
ATOM 2270 O O . ARG A 1 292 ? -9.129 25.416 13.505 1.00 94.56 292 ARG A O 1
ATOM 2277 N N . GLN A 1 293 ? -9.144 27.642 13.275 1.00 93.50 293 GLN A N 1
ATOM 2278 C CA . GLN A 1 293 ? -9.980 27.910 14.456 1.00 93.50 293 GLN A CA 1
ATOM 2279 C C . GLN A 1 293 ? -11.335 27.190 14.401 1.00 93.50 293 GLN A C 1
ATOM 2281 O O . GLN A 1 293 ? -11.817 26.680 15.411 1.00 93.50 293 GLN A O 1
ATOM 2286 N N . ARG A 1 294 ? -11.947 27.098 13.212 1.00 94.00 294 ARG A N 1
ATOM 2287 C CA . ARG A 1 294 ? -13.187 26.327 13.027 1.00 94.00 294 ARG A CA 1
ATOM 2288 C C . ARG A 1 294 ? -12.960 24.830 13.215 1.00 94.00 294 ARG A C 1
ATOM 2290 O O . ARG A 1 294 ? -13.772 24.186 13.870 1.00 94.00 294 ARG A O 1
ATOM 2297 N N . ALA A 1 295 ? -11.876 24.283 12.667 1.00 93.31 295 ALA A N 1
ATOM 2298 C CA . ALA A 1 295 ? -11.523 22.879 12.860 1.00 93.31 295 ALA A CA 1
ATOM 2299 C C . ALA A 1 295 ? -11.236 22.566 14.339 1.00 93.31 295 ALA A C 1
ATOM 2301 O O . ALA A 1 295 ? -11.733 21.567 14.852 1.00 93.31 295 ALA A O 1
ATOM 2302 N N . GLU A 1 296 ? -10.513 23.447 15.038 1.00 92.88 296 GLU A N 1
ATOM 2303 C CA . GLU A 1 296 ? -10.251 23.339 16.479 1.00 92.88 296 GLU A CA 1
ATOM 2304 C C . GLU A 1 296 ? -11.549 23.313 17.288 1.00 92.88 296 GLU A C 1
ATOM 2306 O O . GLU A 1 296 ? -11.716 22.435 18.129 1.00 92.88 296 GLU A O 1
ATOM 2311 N N . ALA A 1 297 ? -12.493 24.216 17.002 1.00 91.94 297 ALA A N 1
ATOM 2312 C CA . ALA A 1 297 ? -13.786 24.243 17.680 1.00 91.94 297 ALA A CA 1
ATOM 2313 C C . ALA A 1 297 ? -14.589 22.950 17.460 1.00 91.94 297 ALA A C 1
ATOM 2315 O O . ALA A 1 297 ? -15.115 22.392 18.417 1.00 91.94 297 ALA A O 1
ATOM 2316 N N . VAL A 1 298 ? -14.642 22.439 16.223 1.00 91.44 298 VAL A N 1
ATOM 2317 C CA . VAL A 1 298 ? -15.348 21.183 15.900 1.00 91.44 298 VAL A CA 1
ATOM 2318 C C . VAL A 1 298 ? -14.718 19.985 16.609 1.00 91.44 298 VAL A C 1
ATOM 2320 O O . VAL A 1 298 ? -15.433 19.125 17.114 1.00 91.44 298 VAL A O 1
ATOM 2323 N N . ILE A 1 299 ? -13.387 19.920 16.650 1.00 88.62 299 ILE A N 1
ATOM 2324 C CA . ILE A 1 299 ? -12.659 18.835 17.314 1.00 88.62 299 ILE A CA 1
ATOM 2325 C C . ILE A 1 299 ? -12.873 18.880 18.826 1.00 88.62 299 ILE A C 1
ATOM 2327 O O . ILE A 1 299 ? -13.141 17.845 19.428 1.00 88.62 299 ILE A O 1
ATOM 2331 N N . LYS A 1 300 ? -12.802 20.070 19.432 1.00 88.19 300 LYS A N 1
ATOM 2332 C CA . LYS A 1 300 ? -13.079 20.254 20.860 1.00 88.19 300 LYS A CA 1
ATOM 2333 C C . LYS A 1 300 ? -14.513 19.879 21.220 1.00 88.19 300 LYS A C 1
ATOM 2335 O O . LYS A 1 300 ? -14.716 19.232 22.238 1.00 88.19 300 LYS A O 1
ATOM 2340 N N . ASP A 1 301 ? -15.487 20.257 20.397 1.00 87.56 301 ASP A N 1
ATOM 2341 C CA . ASP A 1 301 ? -16.897 19.925 20.627 1.00 87.56 301 ASP A CA 1
ATOM 2342 C C . ASP A 1 301 ? -17.143 18.411 20.563 1.00 87.56 301 ASP A C 1
ATOM 2344 O O . ASP A 1 301 ? -17.708 17.842 21.494 1.00 87.56 301 ASP A O 1
ATOM 2348 N N . LEU A 1 302 ? -16.622 17.735 19.527 1.00 83.50 302 LEU A N 1
ATOM 2349 C CA . LEU A 1 302 ? -16.653 16.270 19.429 1.00 83.50 302 LEU A CA 1
ATOM 2350 C C . LEU A 1 302 ? -16.086 15.623 20.701 1.00 83.50 302 LEU A C 1
ATOM 2352 O O . LEU A 1 302 ? -16.717 14.755 21.297 1.00 83.50 302 LEU A O 1
ATOM 2356 N N . TYR A 1 303 ? -14.911 16.088 21.125 1.00 81.69 303 TYR A N 1
ATOM 2357 C CA . TYR A 1 303 ? -14.195 15.557 22.279 1.00 81.69 303 TYR A CA 1
ATOM 2358 C C . TYR A 1 303 ? -14.947 15.792 23.595 1.00 81.69 303 TYR A C 1
ATOM 2360 O O . TYR A 1 303 ? -15.070 14.888 24.418 1.00 81.69 303 TYR A O 1
ATOM 2368 N N . GLY A 1 304 ? -15.486 17.000 23.782 1.00 79.56 304 GLY A N 1
ATOM 2369 C CA . GLY A 1 304 ? -16.275 17.361 24.955 1.00 79.56 304 GLY A CA 1
ATOM 2370 C C . GLY A 1 304 ? -17.525 16.498 25.092 1.00 79.56 304 GLY A C 1
ATOM 2371 O O . GLY A 1 304 ? -17.811 16.030 26.190 1.00 79.56 304 GLY A O 1
ATOM 2372 N N . ASN A 1 305 ? -18.221 16.227 23.986 1.00 77.50 305 ASN A N 1
ATOM 2373 C CA . ASN A 1 305 ? -19.397 15.357 23.988 1.00 77.50 305 ASN A CA 1
ATOM 2374 C C . ASN A 1 305 ? -19.031 13.908 24.352 1.00 77.50 305 ASN A C 1
ATOM 2376 O O . ASN A 1 305 ? -19.697 13.297 25.183 1.00 77.50 305 ASN A O 1
ATOM 2380 N N . MET A 1 306 ? -17.931 13.379 23.814 1.00 76.50 306 MET A N 1
ATOM 2381 C CA . MET A 1 306 ? -17.506 11.999 24.084 1.00 76.50 306 MET A CA 1
ATOM 2382 C C . MET A 1 306 ? -17.008 11.776 25.516 1.00 76.50 306 MET A C 1
ATOM 2384 O O . MET A 1 306 ? -17.302 10.743 26.108 1.00 76.50 306 MET A O 1
ATOM 2388 N N . LEU A 1 307 ? -16.308 12.749 26.113 1.00 70.19 307 LEU A N 1
ATOM 2389 C CA . LEU A 1 307 ? -15.903 12.680 27.525 1.00 70.19 307 LEU A CA 1
ATOM 2390 C C . LEU A 1 307 ? -17.094 12.644 28.494 1.00 70.19 307 LEU A C 1
ATOM 2392 O O . LEU A 1 307 ? -16.949 12.200 29.633 1.00 70.19 307 LEU A O 1
ATOM 2396 N N . VAL A 1 308 ? -18.253 13.161 28.080 1.00 68.62 308 VAL A N 1
ATOM 2397 C CA . VAL A 1 308 ? -19.489 13.081 28.869 1.00 68.62 308 VAL A CA 1
ATOM 2398 C C . VAL A 1 308 ? -20.113 11.686 28.760 1.00 68.62 308 VAL A C 1
ATOM 2400 O O . VAL A 1 308 ? -20.711 11.217 29.727 1.00 68.62 308 VAL A O 1
ATOM 2403 N N . GLU A 1 309 ? -19.958 11.018 27.615 1.00 62.34 309 GLU A N 1
ATOM 2404 C CA . GLU A 1 309 ? -20.521 9.690 27.343 1.00 62.34 309 GLU A CA 1
ATOM 2405 C C . GLU A 1 309 ? -19.660 8.535 27.899 1.00 62.34 309 GLU A C 1
ATOM 2407 O O . GLU A 1 309 ? -20.219 7.525 28.332 1.00 62.34 309 GLU A O 1
ATOM 2412 N N . GLU A 1 310 ? -18.331 8.683 27.977 1.00 57.81 310 GLU A N 1
ATOM 2413 C CA . GLU A 1 310 ? -17.412 7.692 28.565 1.00 57.81 310 GLU A CA 1
ATOM 2414 C C . GLU A 1 310 ? -16.827 8.174 29.915 1.00 57.81 310 GLU A C 1
ATOM 2416 O O . GLU A 1 310 ? -16.035 9.120 29.952 1.00 57.81 310 GLU A O 1
ATOM 2421 N N . PRO A 1 311 ? -17.161 7.545 31.063 1.00 44.31 311 PRO A N 1
ATOM 2422 C CA . PRO A 1 311 ? -16.669 7.993 32.362 1.00 44.31 311 PRO A CA 1
ATOM 2423 C C . PRO A 1 311 ? -15.150 7.808 32.485 1.00 44.31 311 PRO A C 1
ATOM 2425 O O . PRO A 1 311 ? -14.612 6.720 32.278 1.00 44.31 311 PRO A O 1
ATOM 2428 N N . ARG A 1 312 ? -14.463 8.885 32.890 1.00 50.94 312 ARG A N 1
ATOM 2429 C CA . ARG A 1 312 ? -13.012 8.946 33.136 1.00 50.94 312 ARG A CA 1
ATOM 2430 C C . ARG A 1 312 ? -12.512 7.717 33.917 1.00 50.94 312 ARG A C 1
ATOM 2432 O O . ARG A 1 312 ? -12.787 7.600 35.110 1.00 50.94 312 ARG A O 1
ATOM 2439 N N . THR A 1 313 ? -11.642 6.887 33.329 1.00 42.66 313 THR A N 1
ATOM 2440 C CA . THR A 1 313 ? -10.601 6.247 34.152 1.00 42.66 313 THR A CA 1
ATOM 2441 C C . THR A 1 313 ? -9.651 7.354 34.571 1.00 42.66 313 THR A C 1
ATOM 2443 O O . THR A 1 313 ? -8.853 7.815 33.756 1.00 42.66 313 THR A O 1
ATOM 2446 N N . ALA A 1 314 ? -9.775 7.817 35.814 1.00 39.81 314 ALA A N 1
ATOM 2447 C CA . ALA A 1 314 ? -8.797 8.705 36.416 1.00 39.81 314 ALA A CA 1
ATOM 2448 C C . ALA A 1 314 ? -7.423 8.035 36.304 1.00 39.81 314 ALA A C 1
ATOM 2450 O O . ALA A 1 314 ? -7.149 7.047 36.984 1.00 39.81 314 ALA A O 1
ATOM 2451 N N . VAL A 1 315 ? -6.570 8.548 35.420 1.00 44.56 315 VAL A N 1
ATOM 2452 C CA . VAL A 1 315 ? -5.138 8.300 35.537 1.00 44.56 315 VAL A CA 1
ATOM 2453 C C . VAL A 1 315 ? -4.753 9.031 36.813 1.00 44.56 315 VAL A C 1
ATOM 2455 O O . VAL A 1 315 ? -4.799 10.260 36.864 1.00 44.56 315 VAL A O 1
ATOM 2458 N N . SER A 1 316 ? -4.513 8.279 37.887 1.00 35.44 316 SER A N 1
ATOM 2459 C CA . SER A 1 316 ? -3.988 8.833 39.126 1.00 35.44 316 SER A CA 1
ATOM 2460 C C . SER A 1 316 ? -2.706 9.570 38.771 1.00 35.44 316 SER A C 1
ATOM 2462 O O . SER A 1 316 ? -1.739 8.935 38.354 1.00 35.44 316 SER A O 1
ATOM 2464 N N . ALA A 1 317 ? -2.724 10.898 38.885 1.00 37.34 317 ALA A N 1
ATOM 2465 C CA . ALA A 1 317 ? -1.509 11.687 38.851 1.00 37.34 317 ALA A CA 1
ATOM 2466 C C . ALA A 1 317 ? -0.553 11.067 39.873 1.00 37.34 317 ALA A C 1
ATOM 2468 O O . ALA A 1 317 ? -0.888 10.985 41.059 1.00 37.34 317 ALA A O 1
ATOM 2469 N N . GLU A 1 318 ? 0.590 10.560 39.411 1.00 41.94 318 GLU A N 1
ATOM 2470 C CA . GLU A 1 318 ? 1.666 10.214 40.325 1.00 41.94 318 GLU A CA 1
ATOM 2471 C C . GLU A 1 318 ? 1.999 11.483 41.103 1.00 41.94 318 GLU A C 1
ATOM 2473 O O . GLU A 1 318 ? 2.262 12.548 40.546 1.00 41.94 318 GLU A O 1
ATOM 2478 N N . SER A 1 319 ? 1.846 11.366 42.414 1.00 39.69 319 SER A N 1
ATOM 2479 C CA . SER A 1 319 ? 1.978 12.429 43.388 1.00 39.69 319 SER A CA 1
ATOM 2480 C C . SER A 1 319 ? 3.309 13.164 43.239 1.00 39.69 319 SER A C 1
ATOM 2482 O O . SER A 1 319 ? 4.364 12.606 43.543 1.00 39.69 319 SER A O 1
ATOM 2484 N N . GLU A 1 320 ? 3.251 14.450 42.892 1.00 45.31 320 GLU A N 1
ATOM 2485 C CA . GLU A 1 320 ? 4.244 15.413 43.359 1.00 45.31 320 GLU A CA 1
ATOM 2486 C C . GLU A 1 320 ? 4.152 15.460 44.889 1.00 45.31 320 GLU A C 1
ATOM 2488 O O . GLU A 1 320 ? 3.207 16.005 45.460 1.00 45.31 320 GLU A O 1
ATOM 2493 N N . GLY A 1 321 ? 5.100 14.816 45.569 1.00 40.44 321 GLY A N 1
ATOM 2494 C CA . GLY A 1 321 ? 5.094 14.793 47.025 1.00 40.44 321 GLY A CA 1
ATOM 2495 C C . GLY A 1 321 ? 6.093 13.841 47.662 1.00 40.44 321 GLY A C 1
ATOM 2496 O O . GLY A 1 321 ? 5.690 12.932 48.378 1.00 40.44 321 GLY A O 1
ATOM 2497 N N . ALA A 1 322 ? 7.388 14.088 47.480 1.00 37.66 322 ALA A N 1
ATOM 2498 C CA . ALA A 1 322 ? 8.360 13.803 48.530 1.00 37.66 322 ALA A CA 1
ATOM 2499 C C . ALA A 1 322 ? 9.491 14.836 48.457 1.00 37.66 322 ALA A C 1
ATOM 2501 O O . ALA A 1 322 ? 10.205 14.921 47.460 1.00 37.66 322 ALA A O 1
ATOM 2502 N N . LEU A 1 323 ? 9.534 15.652 49.512 1.00 40.31 323 LEU A N 1
ATOM 2503 C CA . LEU A 1 323 ? 10.577 16.607 49.886 1.00 40.31 323 LEU A CA 1
ATOM 2504 C C . LEU A 1 323 ? 11.979 15.986 49.899 1.00 40.31 323 LEU A C 1
ATOM 2506 O O . LEU A 1 323 ? 12.085 14.800 50.286 1.00 40.31 323 LEU A O 1
#